Protein AF-A0A6P0XJP8-F1 (afdb_monomer_lite)

Secondary structure (DSSP, 8-state):
-HHHHHHHHHHHHHHHHHHHHHIIIIIS---SSHHHHHHHHHHHHHHHHHHHHHSTTS-HHHHHHHHHHHHHHH-HHHHHHHHHHHHHHHHHHHHHHHHHHHHT--HHHHHHHHHHHHHHHHHIIIIIIHHHHHHHTTTSS--HHHHHHHHHHHH---HHHHHHTTHHHHTT-TTHHHHHHHHHHHHHHHHHHHHHHHHHHHHHH-------TTT----SPPEEEEEE-SSTHHHHHHHHHHHHHHHHT-EEEEEEEESS--HHHHHHHHHHHHHHTTTS-EEEEEEES-HHHHHHHHHHHTT-SEEEEES-SS----TT---HHHHHHHHH-SS-EEEE---

pLDDT: mean 89.23, std 9.88, range [41.88, 98.19]

Foldseek 3Di:
DQVVQQLVVLLVLLLVLLVVLCCVCPVVVVDDDLVVSQVVLVVSLVVLCVVCVVPVRYHSVSSNVSNLVNNCVPPLVSSLSNVVVVVVVVVVVVVVLVVVLVVPQPVVLLVVCVVVLVVCLCCCLVPVVLVVLVVVCVPHPDDPLRSVLCSLQVQADDDVLSVCLQVCVVVVHPCSNVSSSSSVSSNVPRNVSSVVSNVVSCVVRHDDDDDDPSPDDPPDAAEEEQEDELAPCSLQSLLVVLVVCVVRVHEYEYEYEDPDPPPVSVVVSVVSNCVSCVVHHYDYDYHYDDSLVVQQVVCVVVVHQEYGYEQDGDDDDDDDHGDPSLVSNVVPHPHHYHYGYDD

Radius of gyration: 28.36 Å; chains: 1; bounding box: 72×47×84 Å

Structure (mmCIF, N/CA/C/O backbone):
data_AF-A0A6P0XJP8-F1
#
_entry.id   AF-A0A6P0XJP8-F1
#
loop_
_atom_site.group_PDB
_atom_site.id
_atom_site.type_symbol
_atom_site.label_atom_id
_atom_site.label_alt_id
_atom_site.label_comp_id
_atom_site.label_asym_id
_atom_site.label_entity_id
_atom_site.label_seq_id
_atom_site.pdbx_PDB_ins_code
_atom_site.Cartn_x
_atom_site.Cartn_y
_atom_site.Cartn_z
_atom_site.occupancy
_atom_site.B_iso_or_equiv
_atom_site.auth_seq_id
_atom_site.auth_comp_id
_atom_site.auth_asym_id
_atom_site.auth_atom_id
_atom_site.pdbx_PDB_model_num
ATOM 1 N N . PHE A 1 1 ? 31.038 1.071 -16.246 1.00 77.19 1 PHE A N 1
ATOM 2 C CA . PHE A 1 1 ? 31.468 1.883 -15.086 1.00 77.19 1 PHE A CA 1
ATOM 3 C C . PHE A 1 1 ? 30.409 2.908 -14.675 1.00 77.19 1 PHE A C 1
ATOM 5 O O . PHE A 1 1 ? 29.989 2.882 -13.527 1.00 77.19 1 PHE A O 1
ATOM 12 N N . GLN A 1 2 ? 29.901 3.732 -15.603 1.00 87.44 2 GLN A N 1
ATOM 13 C CA . GLN A 1 2 ? 28.897 4.773 -15.320 1.00 87.44 2 GLN A CA 1
ATOM 14 C C . GLN A 1 2 ? 27.620 4.264 -14.625 1.00 87.44 2 GLN A C 1
ATOM 16 O O . GLN A 1 2 ? 27.188 4.866 -13.653 1.00 87.44 2 GLN A O 1
ATOM 21 N N . VAL A 1 3 ? 27.054 3.130 -15.054 1.00 89.19 3 VAL A N 1
ATOM 22 C CA . VAL A 1 3 ? 25.841 2.561 -14.429 1.00 89.19 3 VAL A CA 1
ATOM 23 C C . VAL A 1 3 ? 26.083 2.156 -12.971 1.00 89.19 3 VAL A C 1
ATOM 25 O O . VAL A 1 3 ? 25.287 2.481 -12.097 1.00 89.19 3 VAL A O 1
ATOM 28 N N . ILE A 1 4 ? 27.206 1.488 -12.689 1.00 92.81 4 ILE A N 1
ATOM 29 C CA . ILE A 1 4 ? 27.572 1.075 -11.323 1.00 92.81 4 ILE A CA 1
ATOM 30 C C . ILE A 1 4 ? 27.750 2.311 -10.437 1.00 92.81 4 ILE A C 1
ATOM 32 O O . ILE A 1 4 ? 27.236 2.351 -9.322 1.00 92.81 4 ILE A O 1
ATOM 36 N N . LEU A 1 5 ? 28.417 3.344 -10.959 1.00 93.69 5 LEU A N 1
ATOM 37 C CA . LEU A 1 5 ? 28.582 4.613 -10.261 1.00 93.69 5 LEU A CA 1
ATOM 38 C C . LEU A 1 5 ? 27.228 5.278 -9.969 1.00 93.69 5 LEU A C 1
ATOM 40 O O . LEU A 1 5 ? 26.988 5.685 -8.837 1.00 93.69 5 LEU A O 1
ATOM 44 N N . GLN A 1 6 ? 26.322 5.322 -10.950 1.00 94.06 6 GLN A N 1
ATOM 45 C CA . GLN A 1 6 ? 24.988 5.899 -10.778 1.00 94.06 6 GLN A CA 1
ATOM 46 C C . GLN A 1 6 ? 24.145 5.155 -9.739 1.00 94.06 6 GLN A C 1
ATOM 48 O O . GLN A 1 6 ? 23.366 5.787 -9.022 1.00 94.06 6 GLN A O 1
ATOM 53 N N . ILE A 1 7 ? 24.304 3.831 -9.649 1.00 95.56 7 ILE A N 1
ATOM 54 C CA . ILE A 1 7 ? 23.649 3.002 -8.634 1.00 95.56 7 ILE A CA 1
ATOM 55 C C . ILE A 1 7 ? 24.190 3.350 -7.248 1.00 95.56 7 ILE A C 1
ATOM 57 O O . ILE A 1 7 ? 23.415 3.695 -6.358 1.00 95.56 7 ILE A O 1
ATOM 61 N N . ILE A 1 8 ? 25.515 3.305 -7.075 1.00 96.12 8 ILE A N 1
ATOM 62 C CA . ILE A 1 8 ? 26.168 3.564 -5.785 1.00 96.12 8 ILE A CA 1
ATOM 63 C C . ILE A 1 8 ? 25.841 4.976 -5.296 1.00 96.12 8 ILE A C 1
ATOM 65 O O . ILE A 1 8 ? 25.377 5.151 -4.171 1.00 96.12 8 ILE A O 1
ATOM 69 N N . LEU A 1 9 ? 26.026 5.984 -6.150 1.00 96.12 9 LEU A N 1
ATOM 70 C CA . LEU A 1 9 ? 25.738 7.371 -5.799 1.00 96.12 9 LEU A CA 1
ATOM 71 C C . LEU A 1 9 ? 24.245 7.615 -5.579 1.00 96.12 9 LEU A C 1
ATOM 73 O O . LEU A 1 9 ? 23.899 8.404 -4.708 1.00 96.12 9 LEU A O 1
ATOM 77 N N . GLY A 1 10 ? 23.360 6.916 -6.298 1.00 96.56 10 GLY A N 1
ATOM 78 C CA . GLY A 1 10 ? 21.918 6.986 -6.064 1.00 96.56 10 GLY A CA 1
ATOM 79 C C . GLY A 1 10 ? 21.544 6.483 -4.670 1.00 96.56 10 GLY A C 1
ATOM 80 O O . GLY A 1 10 ? 20.828 7.163 -3.939 1.00 96.56 10 GLY A O 1
ATOM 81 N N . VAL A 1 11 ? 22.093 5.338 -4.255 1.00 97.56 11 VAL A N 1
ATOM 82 C CA . VAL A 1 11 ? 21.880 4.792 -2.903 1.00 97.56 11 VAL A CA 1
ATOM 83 C C . VAL A 1 11 ? 22.449 5.726 -1.831 1.00 97.56 11 VAL A C 1
ATOM 85 O O . VAL A 1 11 ? 21.775 5.984 -0.834 1.00 97.56 11 VAL A O 1
ATOM 88 N N . ILE A 1 12 ? 23.650 6.281 -2.040 1.00 97.50 12 ILE A N 1
ATOM 89 C CA . ILE A 1 12 ? 24.267 7.243 -1.111 1.00 97.50 12 ILE A CA 1
ATOM 90 C C . ILE A 1 12 ? 23.429 8.523 -1.005 1.00 97.50 12 ILE A C 1
ATOM 92 O O . ILE A 1 12 ? 23.175 8.992 0.102 1.00 97.50 12 ILE A O 1
ATOM 96 N N . ALA A 1 13 ? 22.964 9.076 -2.127 1.00 97.31 13 ALA A N 1
ATOM 97 C CA . ALA A 1 13 ? 22.097 10.249 -2.130 1.00 97.31 13 ALA A CA 1
ATOM 98 C C . ALA A 1 13 ? 20.803 9.973 -1.351 1.00 97.31 13 ALA A C 1
ATOM 100 O O . ALA A 1 13 ? 20.441 10.756 -0.477 1.00 97.31 13 ALA A O 1
ATOM 101 N N . GLY A 1 14 ? 20.167 8.819 -1.581 1.00 97.62 14 GLY A N 1
ATOM 102 C CA . GLY A 1 14 ? 18.968 8.426 -0.844 1.00 97.62 14 GLY A CA 1
ATOM 103 C C . GLY A 1 14 ? 19.195 8.251 0.661 1.00 97.62 14 GLY A C 1
ATOM 104 O O . GLY A 1 14 ? 18.377 8.691 1.466 1.00 97.62 14 GLY A O 1
ATOM 105 N N . LEU A 1 15 ? 20.336 7.682 1.062 1.00 98.19 15 LEU A N 1
ATOM 106 C CA . LEU A 1 15 ? 20.750 7.581 2.466 1.00 98.19 15 LEU A CA 1
ATOM 107 C C . LEU A 1 15 ? 20.883 8.962 3.125 1.00 98.19 15 LEU A C 1
ATOM 109 O O . LEU A 1 15 ? 20.396 9.174 4.238 1.00 98.19 15 LEU A O 1
ATOM 113 N N . LEU A 1 16 ? 21.551 9.902 2.449 1.00 97.94 16 LEU A N 1
ATOM 114 C CA . LEU A 1 16 ? 21.738 11.266 2.944 1.00 97.94 16 LEU A CA 1
ATOM 115 C C . LEU A 1 16 ? 20.399 11.997 3.062 1.00 97.94 16 LEU A C 1
ATOM 117 O O . LEU A 1 16 ? 20.116 12.582 4.108 1.00 97.94 16 LEU A O 1
ATOM 121 N N . THR A 1 17 ? 19.548 11.909 2.040 1.00 97.88 17 THR A N 1
ATOM 122 C CA . THR A 1 17 ? 18.213 12.513 2.058 1.00 97.88 17 THR A CA 1
ATOM 123 C C . THR A 1 17 ? 17.338 11.921 3.159 1.00 97.88 17 THR A C 1
ATOM 125 O O . THR A 1 17 ? 16.681 12.678 3.868 1.00 97.88 17 THR A O 1
ATOM 128 N N . ALA A 1 18 ? 17.376 10.605 3.388 1.00 97.69 18 ALA A N 1
ATOM 129 C CA . ALA A 1 18 ? 16.648 9.976 4.489 1.00 97.69 18 ALA A CA 1
ATOM 130 C C . ALA A 1 18 ? 17.092 10.511 5.859 1.00 97.69 18 ALA A C 1
ATOM 132 O O . ALA A 1 18 ? 16.253 10.842 6.695 1.00 97.69 18 ALA A O 1
ATOM 133 N N . ARG A 1 19 ? 18.407 10.664 6.081 1.00 97.19 19 ARG A N 1
ATOM 134 C CA . ARG A 1 19 ? 18.934 11.261 7.321 1.00 97.19 19 ARG A CA 1
ATOM 135 C C . ARG A 1 19 ? 18.481 12.705 7.501 1.00 97.19 19 ARG A C 1
ATOM 137 O O . ARG A 1 19 ? 18.114 13.081 8.611 1.00 97.19 19 ARG A O 1
ATOM 144 N N . ILE A 1 20 ? 18.499 13.494 6.426 1.00 97.31 20 ILE A N 1
ATOM 145 C CA . ILE A 1 20 ? 18.022 14.881 6.437 1.00 97.31 20 ILE A CA 1
ATOM 146 C C . ILE A 1 20 ? 16.531 14.921 6.788 1.00 97.31 20 ILE A C 1
ATOM 148 O O . ILE A 1 20 ? 16.151 15.660 7.689 1.00 97.31 20 ILE A O 1
ATOM 152 N N . LEU A 1 21 ? 15.698 14.092 6.154 1.00 96.94 21 LEU A N 1
ATOM 153 C CA . LEU A 1 21 ? 14.261 14.039 6.438 1.00 96.94 21 LEU A CA 1
ATOM 154 C C . LEU A 1 21 ? 13.971 13.679 7.896 1.00 96.94 21 LEU A C 1
ATOM 156 O O . LEU A 1 21 ? 13.185 14.366 8.539 1.00 96.94 21 LEU A O 1
ATOM 160 N N . VAL A 1 22 ? 14.630 12.658 8.447 1.00 95.94 22 VAL A N 1
ATOM 161 C CA . VAL A 1 22 ? 14.441 12.278 9.858 1.00 95.94 22 VAL A CA 1
ATOM 162 C C . VAL A 1 22 ? 14.921 13.388 10.797 1.00 95.94 22 VAL A C 1
ATOM 164 O O . VAL A 1 22 ? 14.258 13.701 11.783 1.00 95.94 22 VAL A O 1
ATOM 167 N N . LEU A 1 23 ? 16.050 14.032 10.493 1.00 95.94 23 LEU A N 1
ATOM 168 C CA . LEU A 1 23 ? 16.554 15.143 11.298 1.00 95.94 23 LEU A CA 1
ATOM 169 C C . LEU A 1 23 ? 15.580 16.330 11.298 1.00 95.94 23 LEU A C 1
ATOM 171 O O . LEU A 1 23 ? 15.271 16.855 12.365 1.00 95.94 23 LEU A O 1
ATOM 175 N N . LEU A 1 24 ? 15.075 16.729 10.132 1.00 95.12 24 LEU A N 1
ATOM 176 C CA . LEU A 1 24 ? 14.184 17.881 9.996 1.00 95.12 24 LEU A CA 1
ATOM 177 C C . LEU A 1 24 ? 12.784 17.605 10.566 1.00 95.12 24 LEU A C 1
ATOM 179 O O . LEU A 1 24 ? 12.256 18.411 11.329 1.00 95.12 24 LEU A O 1
ATOM 183 N N . LEU A 1 25 ? 12.186 16.463 10.216 1.00 94.25 25 LEU A N 1
ATOM 184 C CA . LEU A 1 25 ? 10.789 16.163 10.544 1.00 94.25 25 LEU A CA 1
ATOM 185 C C . LEU A 1 25 ? 10.608 15.590 11.952 1.00 94.25 25 LEU A C 1
ATOM 187 O O . LEU A 1 25 ? 9.574 15.825 12.561 1.00 94.25 25 LEU A O 1
ATOM 191 N N . VAL A 1 26 ? 11.591 14.853 12.483 1.00 91.06 26 VAL A N 1
ATOM 192 C CA . VAL A 1 26 ? 11.468 14.198 13.801 1.00 91.06 26 VAL A CA 1
ATOM 193 C C . VAL A 1 26 ? 12.269 14.927 14.871 1.00 91.06 26 VAL A C 1
ATOM 195 O O . VAL A 1 26 ? 11.757 15.186 15.955 1.00 91.06 26 VAL A O 1
ATOM 198 N N . LYS A 1 27 ? 13.537 15.266 14.602 1.00 87.00 27 LYS A N 1
ATOM 199 C CA . LYS A 1 27 ? 14.394 15.881 15.633 1.00 87.00 27 LYS A CA 1
ATOM 200 C C . LYS A 1 27 ? 14.163 17.381 15.780 1.00 87.00 27 LYS A C 1
ATOM 202 O O . LYS A 1 27 ? 14.227 17.890 16.893 1.00 87.00 27 LYS A O 1
ATOM 207 N N . GLN A 1 28 ? 13.928 18.082 14.673 1.00 91.19 28 GLN A N 1
ATOM 208 C CA . GLN A 1 28 ? 13.694 19.529 14.669 1.00 91.19 28 GLN A CA 1
ATOM 209 C C . GLN A 1 28 ? 12.208 19.910 14.645 1.00 91.19 28 GLN A C 1
ATOM 211 O O . GLN A 1 28 ? 11.910 21.088 14.813 1.00 91.19 28 GLN A O 1
ATOM 216 N N . ASN A 1 29 ? 11.293 18.943 14.469 1.00 89.12 29 ASN A N 1
ATOM 217 C CA . ASN A 1 29 ? 9.841 19.159 14.396 1.00 89.12 29 ASN A CA 1
ATOM 218 C C . ASN A 1 29 ? 9.466 20.338 13.484 1.00 89.12 29 ASN A C 1
ATOM 220 O O . ASN A 1 29 ? 8.707 21.228 13.866 1.00 89.12 29 ASN A O 1
ATOM 224 N N . TRP A 1 30 ? 10.036 20.371 12.274 1.00 89.25 30 TRP A N 1
ATOM 225 C CA . TRP A 1 30 ? 9.836 21.490 11.346 1.00 89.25 30 TRP A CA 1
ATOM 226 C C . TRP A 1 30 ? 8.379 21.636 10.875 1.00 89.25 30 TRP A C 1
ATOM 228 O O . TRP A 1 30 ? 7.972 22.672 10.353 1.00 89.25 30 TRP A O 1
ATOM 238 N N . THR A 1 31 ? 7.596 20.582 11.063 1.00 89.69 31 THR A N 1
ATOM 239 C CA . THR A 1 31 ? 6.230 20.406 10.597 1.00 89.69 31 THR A CA 1
ATOM 240 C C . THR A 1 31 ? 5.311 20.102 11.776 1.00 89.69 31 THR A C 1
ATOM 242 O O . THR A 1 31 ? 5.711 19.519 12.781 1.00 89.69 31 THR A O 1
ATOM 245 N N . GLN A 1 32 ? 4.053 20.517 11.656 1.00 85.06 32 GLN A N 1
ATOM 246 C CA . GLN A 1 32 ? 3.031 20.339 12.691 1.00 85.06 32 GLN A CA 1
ATOM 247 C C . GLN A 1 32 ? 2.056 19.210 12.344 1.00 85.06 32 GLN A C 1
ATOM 249 O O . GLN A 1 32 ? 1.537 18.543 13.235 1.00 85.06 32 GLN A O 1
ATOM 254 N N . ASN A 1 33 ? 1.831 18.970 11.045 1.00 86.62 33 ASN A N 1
ATOM 255 C CA . ASN A 1 33 ? 0.814 18.043 10.547 1.00 86.62 33 ASN A CA 1
ATOM 256 C C . ASN A 1 33 ? 1.394 17.078 9.498 1.00 86.62 33 ASN A C 1
ATOM 258 O O . ASN A 1 33 ? 2.298 17.434 8.741 1.00 86.62 33 ASN A O 1
ATOM 262 N N . ALA A 1 34 ? 0.785 15.895 9.354 1.00 86.44 34 ALA A N 1
ATOM 263 C CA . ALA A 1 34 ? 1.220 14.859 8.405 1.00 86.44 34 ALA A CA 1
ATOM 264 C C . ALA A 1 34 ? 1.253 15.323 6.932 1.00 86.44 34 ALA A C 1
ATOM 266 O O . ALA A 1 34 ? 2.080 14.861 6.141 1.00 86.44 34 ALA A O 1
ATOM 267 N N . THR A 1 35 ? 0.388 16.264 6.548 1.00 90.12 35 THR A N 1
ATOM 268 C CA . THR A 1 35 ? 0.407 16.863 5.205 1.00 90.12 35 THR A CA 1
ATOM 269 C C . THR A 1 35 ? 1.708 17.621 4.949 1.00 90.12 35 THR A C 1
ATOM 271 O O . THR A 1 35 ? 2.275 17.517 3.864 1.00 90.12 35 THR A O 1
ATOM 274 N N . GLN A 1 36 ? 2.219 18.345 5.949 1.00 92.88 36 GLN A N 1
ATOM 275 C CA . GLN A 1 36 ? 3.478 19.079 5.829 1.00 92.88 36 GLN A CA 1
ATOM 276 C C . GLN A 1 36 ? 4.670 18.115 5.753 1.00 92.88 36 GLN A C 1
ATOM 278 O O . GLN A 1 36 ? 5.517 18.305 4.883 1.00 92.88 36 GLN A O 1
ATOM 283 N N . ASP A 1 37 ? 4.688 17.040 6.561 1.00 93.19 37 ASP A N 1
ATOM 284 C CA . ASP A 1 37 ? 5.690 15.957 6.452 1.00 93.19 37 ASP A CA 1
ATOM 285 C C . ASP A 1 37 ? 5.768 15.439 5.009 1.00 93.19 37 ASP A C 1
ATOM 287 O O . ASP A 1 37 ? 6.845 15.298 4.425 1.00 93.19 37 ASP A O 1
ATOM 291 N N . THR A 1 38 ? 4.596 15.196 4.417 1.00 94.06 38 THR A N 1
ATOM 292 C CA . THR A 1 38 ? 4.463 14.646 3.063 1.00 94.06 38 THR A CA 1
ATOM 293 C C . THR A 1 38 ? 4.949 15.631 2.005 1.00 94.06 38 THR A C 1
ATOM 295 O O . THR A 1 38 ? 5.679 15.234 1.102 1.00 94.06 38 THR A O 1
ATOM 298 N N . LEU A 1 39 ? 4.592 16.914 2.117 1.00 95.00 39 LEU A N 1
ATOM 299 C CA . LEU A 1 39 ? 5.040 17.955 1.187 1.00 95.00 39 LEU A CA 1
ATOM 300 C C . LEU A 1 39 ? 6.557 18.143 1.221 1.00 95.00 39 LEU A C 1
ATOM 302 O O . LEU A 1 39 ? 7.181 18.248 0.165 1.00 95.00 39 LEU A O 1
ATOM 306 N N . VAL A 1 40 ? 7.162 18.151 2.411 1.00 96.19 40 VAL A N 1
ATOM 307 C CA . VAL A 1 40 ? 8.622 18.217 2.554 1.00 96.19 40 VAL A CA 1
ATOM 308 C C . VAL A 1 40 ? 9.268 16.983 1.922 1.00 96.19 40 VAL A C 1
ATOM 310 O O . VAL A 1 40 ? 10.151 17.127 1.075 1.00 96.19 40 VAL A O 1
ATOM 313 N N . ALA A 1 41 ? 8.796 15.776 2.249 1.00 96.44 41 ALA A N 1
ATOM 314 C CA . ALA A 1 41 ? 9.323 14.536 1.677 1.00 96.44 41 ALA A CA 1
ATOM 315 C C . ALA A 1 41 ? 9.188 14.485 0.144 1.00 96.44 41 ALA A C 1
ATOM 317 O O . ALA A 1 41 ? 10.146 14.138 -0.547 1.00 96.44 41 ALA A O 1
ATOM 318 N N . ALA A 1 42 ? 8.034 14.884 -0.399 1.00 95.81 42 ALA A N 1
ATOM 319 C CA . ALA A 1 42 ? 7.791 14.959 -1.838 1.00 95.81 42 ALA A CA 1
ATOM 320 C C . ALA A 1 42 ? 8.695 15.998 -2.517 1.00 95.81 42 ALA A C 1
ATOM 322 O O . ALA A 1 42 ? 9.203 15.743 -3.607 1.00 95.81 42 ALA A O 1
ATOM 323 N N . SER A 1 43 ? 8.953 17.132 -1.859 1.00 96.94 43 SER A N 1
ATOM 324 C CA . SER A 1 43 ? 9.843 18.177 -2.377 1.00 96.94 43 SER A CA 1
ATOM 325 C C . SER A 1 43 ? 11.290 17.693 -2.461 1.00 96.94 43 SER A C 1
ATOM 327 O O . SER A 1 43 ? 11.945 17.897 -3.479 1.00 96.94 43 SER A O 1
ATOM 329 N N . PHE A 1 44 ? 11.785 16.992 -1.434 1.00 97.31 44 PHE A N 1
ATOM 330 C CA . PHE A 1 44 ? 13.108 16.362 -1.476 1.00 97.31 44 PHE A CA 1
ATOM 331 C C . PHE A 1 44 ? 13.188 15.253 -2.531 1.00 97.31 44 PHE A C 1
ATOM 333 O O . PHE A 1 44 ? 14.187 15.159 -3.243 1.00 97.31 44 PHE A O 1
ATOM 340 N N . ALA A 1 45 ? 12.139 14.437 -2.669 1.00 96.50 45 ALA A N 1
ATOM 341 C CA . ALA A 1 45 ? 12.082 13.405 -3.698 1.00 96.50 45 ALA A CA 1
ATOM 342 C C . ALA A 1 45 ? 12.122 14.008 -5.113 1.00 96.50 45 ALA A C 1
ATOM 344 O O . ALA A 1 45 ? 12.905 13.562 -5.951 1.00 96.50 45 ALA A O 1
ATOM 345 N N . LEU A 1 46 ? 11.338 15.060 -5.366 1.00 96.38 46 LEU A N 1
ATOM 346 C CA . LEU A 1 46 ? 11.347 15.780 -6.637 1.00 96.38 46 LEU A CA 1
ATOM 347 C C . LEU A 1 46 ? 12.705 16.444 -6.894 1.00 96.38 46 LEU A C 1
ATOM 349 O O . LEU A 1 46 ? 13.233 16.341 -7.999 1.00 96.38 46 LEU A O 1
ATOM 353 N N . LEU A 1 47 ? 13.304 17.063 -5.873 1.00 97.00 47 LEU A N 1
ATOM 354 C CA . LEU A 1 47 ? 14.631 17.668 -5.967 1.00 97.00 47 LEU A CA 1
ATOM 355 C C . LEU A 1 47 ? 15.693 16.643 -6.381 1.00 97.00 47 LEU A C 1
ATOM 357 O O . LEU A 1 47 ? 16.516 16.947 -7.240 1.00 97.00 47 LEU A O 1
ATOM 361 N N . LEU A 1 48 ? 15.666 15.429 -5.819 1.00 96.62 48 LEU A N 1
ATOM 362 C CA . LEU A 1 48 ? 16.578 14.350 -6.216 1.00 96.62 48 LEU A CA 1
ATOM 363 C C . LEU A 1 48 ? 16.426 13.984 -7.696 1.00 96.62 48 LEU A C 1
ATOM 365 O O . LEU A 1 48 ? 17.431 13.771 -8.374 1.00 96.62 48 LEU A O 1
ATOM 369 N N . VAL A 1 49 ? 15.192 13.919 -8.201 1.00 95.25 49 VAL A N 1
ATOM 370 C CA . VAL A 1 49 ? 14.921 13.603 -9.612 1.00 95.25 49 VAL A CA 1
ATOM 371 C C . VAL A 1 49 ? 15.406 14.729 -10.527 1.00 95.25 49 VAL A C 1
ATOM 373 O O . VAL A 1 49 ? 16.162 14.461 -11.456 1.00 95.25 49 VAL A O 1
ATOM 376 N N . VAL A 1 50 ? 15.061 15.983 -10.225 1.00 95.81 50 VAL A N 1
ATOM 377 C CA . VAL A 1 50 ? 15.478 17.157 -11.014 1.00 95.81 50 VAL A CA 1
ATOM 378 C C . VAL A 1 50 ? 17.001 17.320 -11.012 1.00 95.81 50 VAL A C 1
ATOM 380 O O . VAL A 1 50 ? 17.607 17.638 -12.037 1.00 95.81 50 VAL A O 1
ATOM 383 N N . LEU A 1 51 ? 17.652 17.080 -9.870 1.00 95.56 51 LEU A N 1
ATOM 384 C CA . LEU A 1 51 ? 19.107 17.155 -9.771 1.00 95.56 51 LEU A CA 1
ATOM 385 C C . LEU A 1 51 ? 19.783 16.054 -10.595 1.00 95.56 51 LEU A C 1
ATOM 387 O O . LEU A 1 51 ? 20.783 16.334 -11.250 1.00 95.56 51 LEU A O 1
ATOM 391 N N . ALA A 1 52 ? 19.232 14.837 -10.595 1.00 94.31 52 ALA A N 1
ATOM 392 C CA . ALA A 1 52 ? 19.731 13.733 -11.411 1.00 94.31 52 ALA A CA 1
ATOM 393 C C . ALA A 1 52 ? 19.547 13.980 -12.917 1.00 94.31 52 ALA A C 1
ATOM 395 O O . ALA A 1 52 ? 20.396 13.580 -13.708 1.00 94.31 52 ALA A O 1
ATOM 396 N N . GLU A 1 53 ? 18.467 14.654 -13.320 1.00 90.44 53 GLU A N 1
ATOM 397 C CA . GLU A 1 53 ? 18.235 15.034 -14.717 1.00 90.44 53 GLU A CA 1
ATOM 398 C C . GLU A 1 53 ? 19.249 16.087 -15.188 1.00 90.44 53 GLU A C 1
ATOM 400 O O . GLU A 1 53 ? 19.836 15.958 -16.262 1.00 90.44 53 GLU A O 1
ATOM 405 N N . LYS A 1 54 ? 19.526 17.098 -14.352 1.00 92.94 54 LYS A N 1
ATOM 406 C CA . LYS A 1 54 ? 20.509 18.148 -14.662 1.00 92.94 54 LYS A CA 1
ATOM 407 C C . LYS A 1 54 ? 21.958 17.657 -14.576 1.00 92.94 54 LYS A C 1
ATOM 409 O O . LYS A 1 54 ? 22.804 18.081 -15.361 1.00 92.94 54 LYS A O 1
ATOM 414 N N . PHE A 1 55 ? 22.252 16.789 -13.612 1.00 91.31 55 PHE A N 1
ATOM 415 C CA . PHE A 1 55 ? 23.571 16.213 -13.375 1.00 91.31 55 PHE A CA 1
ATOM 416 C C . PHE A 1 55 ? 23.454 14.682 -13.347 1.00 91.31 55 PHE A C 1
ATOM 418 O O . PHE A 1 55 ? 23.276 14.108 -12.268 1.00 91.31 55 PHE A O 1
ATOM 425 N N . PRO A 1 56 ? 23.603 13.996 -14.500 1.00 86.19 56 PRO A N 1
ATOM 426 C CA . PRO A 1 56 ? 23.368 12.551 -14.648 1.00 86.19 56 PRO A CA 1
ATOM 427 C C . PRO A 1 56 ? 24.494 11.677 -14.057 1.00 86.19 56 PRO A C 1
ATOM 429 O O . PRO A 1 56 ? 24.953 10.697 -14.651 1.00 86.19 56 PRO A O 1
ATOM 432 N N . ILE A 1 57 ? 24.951 12.039 -12.859 1.00 91.88 57 ILE A N 1
ATOM 433 C CA . ILE A 1 57 ? 25.988 11.369 -12.072 1.00 91.88 57 ILE A CA 1
ATOM 434 C C . ILE A 1 57 ? 25.364 10.254 -11.211 1.00 91.88 57 ILE A C 1
ATOM 436 O O . ILE A 1 57 ? 26.030 9.269 -10.900 1.00 91.88 57 ILE A O 1
ATOM 440 N N . PHE A 1 58 ? 24.072 10.362 -10.871 1.00 94.38 58 PHE A N 1
ATOM 441 C CA . PHE A 1 58 ? 23.319 9.364 -10.105 1.00 94.38 58 PHE A CA 1
ATOM 442 C C . PHE A 1 58 ? 21.906 9.142 -10.662 1.00 94.38 58 PHE A C 1
ATOM 444 O O . PHE A 1 58 ? 21.392 9.965 -11.413 1.00 94.38 58 PHE A O 1
ATOM 451 N N . SER A 1 59 ? 21.271 8.021 -10.299 1.00 93.81 59 SER A N 1
ATOM 452 C CA . SER A 1 59 ? 19.875 7.743 -10.672 1.00 93.81 59 SER A CA 1
ATOM 453 C C . SER A 1 59 ? 18.899 8.350 -9.660 1.00 93.81 59 SER A C 1
ATOM 455 O O . SER A 1 59 ? 18.832 7.903 -8.512 1.00 93.81 59 SER A O 1
ATOM 457 N N . GLY A 1 60 ? 18.114 9.342 -10.093 1.00 94.62 60 GLY A N 1
ATOM 458 C CA . GLY A 1 60 ? 17.136 10.039 -9.250 1.00 94.62 60 GLY A CA 1
ATOM 459 C C . GLY A 1 60 ? 16.052 9.115 -8.692 1.00 94.62 60 GLY A C 1
ATOM 460 O O . GLY A 1 60 ? 15.827 9.090 -7.485 1.00 94.62 60 GLY A O 1
ATOM 461 N N . TYR A 1 61 ? 15.436 8.277 -9.535 1.00 92.81 61 TYR A N 1
ATOM 462 C CA . TYR A 1 61 ? 14.414 7.319 -9.085 1.00 92.81 61 TYR A CA 1
ATOM 463 C C . TYR A 1 61 ? 14.962 6.318 -8.066 1.00 92.81 61 TYR A C 1
ATOM 465 O O . TYR A 1 61 ? 14.295 6.011 -7.077 1.00 92.81 61 TYR A O 1
ATOM 473 N N . LEU A 1 62 ? 16.193 5.834 -8.270 1.00 94.62 62 LEU A N 1
ATOM 474 C CA . LEU A 1 62 ? 16.843 4.948 -7.310 1.00 94.62 62 LEU A CA 1
ATOM 475 C C . LEU A 1 62 ? 17.127 5.663 -5.987 1.00 94.62 62 LEU A C 1
ATOM 477 O O . LEU A 1 62 ? 16.922 5.068 -4.934 1.00 94.62 62 LEU A O 1
ATOM 481 N N . ALA A 1 63 ? 17.547 6.929 -6.027 1.00 97.19 63 ALA A N 1
ATOM 482 C CA . ALA A 1 63 ? 17.769 7.725 -4.824 1.00 97.19 63 ALA A CA 1
ATOM 483 C C . ALA A 1 63 ? 16.474 7.933 -4.023 1.00 97.19 63 ALA A C 1
ATOM 485 O O . ALA A 1 63 ? 16.478 7.789 -2.800 1.00 97.19 63 ALA A O 1
ATOM 486 N N . VAL A 1 64 ? 15.346 8.188 -4.693 1.00 96.75 64 VAL A N 1
ATOM 487 C CA . VAL A 1 64 ? 14.028 8.294 -4.041 1.00 96.75 64 VAL A CA 1
ATOM 488 C C . VAL A 1 64 ? 13.608 6.958 -3.417 1.00 96.75 64 VAL A C 1
ATOM 490 O O . VAL A 1 64 ? 13.194 6.928 -2.258 1.00 96.75 64 VAL A O 1
ATOM 493 N N . MET A 1 65 ? 13.777 5.838 -4.130 1.00 94.94 65 MET A N 1
ATOM 494 C CA . MET A 1 65 ? 13.503 4.503 -3.574 1.00 94.94 65 MET A CA 1
ATOM 495 C C . MET A 1 65 ? 14.390 4.191 -2.360 1.00 94.94 65 MET A C 1
ATOM 497 O O . MET A 1 65 ? 13.891 3.735 -1.330 1.00 94.94 65 MET A O 1
ATOM 501 N N . ALA A 1 66 ? 15.689 4.486 -2.449 1.00 97.44 66 ALA A N 1
ATOM 502 C CA . ALA A 1 66 ? 16.633 4.316 -1.348 1.00 97.44 66 ALA A CA 1
ATOM 503 C C . ALA A 1 66 ? 16.271 5.209 -0.151 1.00 97.44 66 ALA A C 1
ATOM 505 O O . ALA A 1 66 ? 16.357 4.760 0.988 1.00 97.44 66 ALA A O 1
ATOM 506 N N . THR A 1 67 ? 15.791 6.433 -0.395 1.00 97.94 67 THR A N 1
ATOM 507 C CA . THR A 1 67 ? 15.296 7.332 0.659 1.00 97.94 67 THR A CA 1
ATOM 508 C C . THR A 1 67 ? 14.157 6.672 1.429 1.00 97.94 67 THR A C 1
ATOM 510 O O . THR A 1 67 ? 14.221 6.582 2.650 1.00 97.94 67 THR A O 1
ATOM 513 N N . GLY A 1 68 ? 13.146 6.145 0.729 1.00 95.44 68 GLY A N 1
ATOM 514 C CA . GLY A 1 68 ? 12.029 5.441 1.364 1.00 95.44 68 GLY A CA 1
ATOM 515 C C . GLY A 1 68 ? 12.482 4.234 2.191 1.00 95.44 68 GLY A C 1
ATOM 516 O O . GLY A 1 68 ? 12.031 4.065 3.322 1.00 95.44 68 GLY A O 1
ATOM 517 N N . PHE A 1 69 ? 13.417 3.437 1.662 1.00 95.00 69 PHE A N 1
ATOM 518 C CA . PHE A 1 69 ? 14.008 2.305 2.382 1.00 95.00 69 PHE A CA 1
ATOM 519 C C . PHE A 1 69 ? 14.715 2.743 3.674 1.00 95.00 69 PHE A C 1
ATOM 521 O O . PHE A 1 69 ? 14.431 2.210 4.743 1.00 95.00 69 PHE A O 1
ATOM 528 N N . PHE A 1 70 ? 15.592 3.746 3.608 1.00 97.06 70 PHE A N 1
ATOM 529 C CA . PHE A 1 70 ? 16.337 4.206 4.781 1.00 97.06 70 PHE A CA 1
ATOM 530 C C . PHE A 1 70 ? 15.471 4.967 5.789 1.00 97.06 70 PHE A C 1
ATOM 532 O O . PHE A 1 70 ? 15.748 4.902 6.981 1.00 97.06 70 PHE A O 1
ATOM 539 N N . VAL A 1 71 ? 14.401 5.645 5.362 1.00 95.75 71 VAL A N 1
ATOM 540 C CA . VAL A 1 71 ? 13.435 6.248 6.298 1.00 95.75 71 VAL A CA 1
ATOM 541 C C . VAL A 1 71 ? 12.724 5.166 7.118 1.00 95.75 71 VAL A C 1
ATOM 543 O O . VAL A 1 71 ? 12.529 5.367 8.311 1.00 95.75 71 VAL A O 1
ATOM 546 N N . ILE A 1 72 ? 12.400 4.006 6.526 1.00 92.88 72 ILE A N 1
ATOM 547 C CA . ILE A 1 72 ? 11.840 2.859 7.270 1.00 92.88 72 ILE A CA 1
ATOM 548 C C . ILE A 1 72 ? 12.817 2.371 8.346 1.00 92.88 72 ILE A C 1
ATOM 550 O O . ILE A 1 72 ? 12.386 2.097 9.464 1.00 92.88 72 ILE A O 1
ATOM 554 N N . GLU A 1 73 ? 14.105 2.284 8.012 1.00 92.88 73 GLU A N 1
ATOM 555 C CA . GLU A 1 73 ? 15.152 1.824 8.932 1.00 92.88 73 GLU A CA 1
ATOM 556 C C . GLU A 1 73 ? 15.434 2.835 10.056 1.00 92.88 73 GLU A C 1
ATOM 558 O O . GLU A 1 73 ? 15.640 2.455 11.205 1.00 92.88 73 GLU A O 1
ATOM 563 N N . PHE A 1 74 ? 15.442 4.133 9.744 1.00 93.56 74 PHE A N 1
ATOM 564 C CA . PHE A 1 74 ? 15.794 5.179 10.708 1.00 93.56 74 PHE A CA 1
ATOM 565 C C . PHE A 1 74 ? 14.635 5.622 11.599 1.00 93.56 74 PHE A C 1
ATOM 567 O O . PHE A 1 74 ? 14.874 5.938 12.763 1.00 93.56 74 PHE A O 1
ATOM 574 N N . ASP A 1 75 ? 13.409 5.685 11.072 1.00 91.69 75 ASP A N 1
ATOM 575 C CA . ASP A 1 75 ? 12.218 6.065 11.834 1.00 91.69 75 ASP A CA 1
ATOM 576 C C . ASP A 1 75 ? 10.951 5.427 11.233 1.00 91.69 75 ASP A C 1
ATOM 578 O O . ASP A 1 75 ? 10.247 5.996 10.391 1.00 91.69 75 ASP A O 1
ATOM 582 N N . ALA A 1 76 ? 10.637 4.210 11.687 1.00 89.06 76 ALA A N 1
ATOM 583 C CA . ALA A 1 76 ? 9.452 3.477 11.246 1.00 89.06 76 ALA A CA 1
ATOM 584 C C . ALA A 1 76 ? 8.117 4.243 11.453 1.00 89.06 76 ALA A C 1
ATOM 586 O O . ALA A 1 76 ? 7.243 4.135 10.582 1.00 89.06 76 ALA A O 1
ATOM 587 N N . PRO A 1 77 ? 7.909 5.029 12.536 1.00 88.12 77 PRO A N 1
ATOM 588 C CA . PRO A 1 77 ? 6.707 5.852 12.692 1.00 88.12 77 PRO A CA 1
ATOM 589 C C . PRO A 1 77 ? 6.535 6.922 11.602 1.00 88.12 77 PRO A C 1
ATOM 591 O O . PRO A 1 77 ? 5.449 7.020 11.025 1.00 88.12 77 PRO A O 1
ATOM 594 N N . LEU A 1 78 ? 7.576 7.699 11.283 1.00 90.19 78 LEU A N 1
ATOM 595 C CA . LEU A 1 78 ? 7.577 8.667 10.181 1.00 90.19 78 LEU A CA 1
ATOM 596 C C . LEU A 1 78 ? 7.328 7.956 8.853 1.00 90.19 78 LEU A C 1
ATOM 598 O O . LEU A 1 78 ? 6.475 8.390 8.080 1.00 90.19 78 LEU A O 1
ATOM 602 N N . ALA A 1 79 ? 8.013 6.835 8.609 1.00 91.44 79 ALA A N 1
ATOM 603 C CA . ALA A 1 79 ? 7.833 6.043 7.396 1.00 91.44 79 ALA A CA 1
ATOM 604 C C . ALA A 1 79 ? 6.373 5.612 7.196 1.00 91.44 79 ALA A C 1
ATOM 606 O O . ALA A 1 79 ? 5.849 5.688 6.084 1.00 91.44 79 ALA A O 1
ATOM 607 N N . ARG A 1 80 ? 5.693 5.197 8.274 1.00 87.12 80 ARG A N 1
ATOM 608 C CA . ARG A 1 80 ? 4.272 4.831 8.245 1.00 87.12 80 ARG A CA 1
ATOM 609 C C . ARG A 1 80 ? 3.379 6.027 7.918 1.00 87.12 80 ARG A C 1
ATOM 611 O O . ARG A 1 80 ? 2.485 5.886 7.087 1.00 87.12 80 ARG A O 1
ATOM 618 N N . ARG A 1 81 ? 3.623 7.192 8.532 1.00 86.75 81 ARG A N 1
ATOM 619 C CA . ARG A 1 81 ? 2.861 8.417 8.229 1.00 86.75 81 ARG A CA 1
ATOM 620 C C . ARG A 1 81 ? 3.024 8.825 6.766 1.00 86.75 81 ARG A C 1
ATOM 622 O O . ARG A 1 81 ? 2.025 9.028 6.085 1.00 86.75 81 ARG A O 1
ATOM 629 N N . LEU A 1 82 ? 4.267 8.881 6.279 1.00 92.44 82 LEU A N 1
ATOM 630 C CA . LEU A 1 82 ? 4.568 9.223 4.889 1.00 92.44 82 LEU A CA 1
ATOM 631 C C . LEU A 1 82 ? 3.931 8.229 3.915 1.00 92.44 82 LEU A C 1
ATOM 633 O O . LEU A 1 82 ? 3.330 8.659 2.936 1.00 92.44 82 LEU A O 1
ATOM 637 N N . ARG A 1 83 ? 4.008 6.920 4.193 1.00 91.44 83 ARG A N 1
ATOM 638 C CA . ARG A 1 83 ? 3.389 5.882 3.356 1.00 91.44 83 ARG A CA 1
ATOM 639 C C . ARG A 1 83 ? 1.893 6.122 3.169 1.00 91.44 83 ARG A C 1
ATOM 641 O O . ARG A 1 83 ? 1.450 6.188 2.033 1.00 91.44 83 ARG A O 1
ATOM 648 N N . ASN A 1 84 ? 1.147 6.330 4.255 1.00 87.75 84 ASN A N 1
ATOM 649 C CA . ASN A 1 84 ? -0.301 6.553 4.180 1.00 87.75 84 ASN A CA 1
ATOM 650 C C . ASN A 1 84 ? -0.657 7.786 3.325 1.00 87.75 84 ASN A C 1
ATOM 652 O O . ASN A 1 84 ? -1.592 7.755 2.520 1.00 87.75 84 ASN A O 1
ATOM 656 N N . SER A 1 85 ? 0.102 8.875 3.471 1.00 90.50 85 SER A N 1
ATOM 657 C CA . SER A 1 85 ? -0.108 10.082 2.670 1.00 90.50 85 SER A CA 1
ATOM 658 C C . SER A 1 85 ? 0.259 9.880 1.196 1.00 90.50 85 SER A C 1
ATOM 660 O O . SER A 1 85 ? -0.493 10.295 0.314 1.00 90.50 85 SER A O 1
ATOM 662 N N . PHE A 1 86 ? 1.387 9.220 0.907 1.00 92.81 86 PHE A N 1
ATOM 663 C CA . PHE A 1 86 ? 1.794 8.912 -0.465 1.00 92.81 86 PHE A CA 1
ATOM 664 C C . PHE A 1 86 ? 0.852 7.913 -1.142 1.00 92.81 86 PHE A C 1
ATOM 666 O O . PHE A 1 86 ? 0.593 8.080 -2.328 1.00 92.81 86 PHE A O 1
ATOM 673 N N . ASP A 1 87 ? 0.280 6.952 -0.413 1.00 90.44 87 ASP A N 1
ATOM 674 C CA . ASP A 1 87 ? -0.745 6.039 -0.934 1.00 90.44 87 ASP A CA 1
ATOM 675 C C . ASP A 1 87 ? -1.992 6.817 -1.381 1.00 90.44 87 ASP A C 1
ATOM 677 O O . ASP A 1 87 ? -2.551 6.553 -2.445 1.00 90.44 87 ASP A O 1
ATOM 681 N N . THR A 1 88 ? -2.383 7.848 -0.625 1.00 88.56 88 THR A N 1
ATOM 682 C CA . THR A 1 88 ? -3.507 8.727 -0.989 1.00 88.56 88 THR A CA 1
ATOM 683 C C . THR A 1 88 ? -3.202 9.535 -2.257 1.00 88.56 88 THR A C 1
ATOM 685 O O . THR A 1 88 ? -4.033 9.603 -3.164 1.00 88.56 88 THR A O 1
ATOM 688 N N . LEU A 1 89 ? -1.995 10.105 -2.368 1.00 91.06 89 LEU A N 1
ATOM 689 C CA . LEU A 1 89 ? -1.545 10.799 -3.585 1.00 91.06 89 LEU A CA 1
ATOM 690 C C . LEU A 1 89 ? -1.450 9.849 -4.788 1.00 91.06 89 LEU A C 1
ATOM 692 O O . LEU A 1 89 ? -1.811 10.211 -5.911 1.00 91.06 89 LEU A O 1
ATOM 696 N N . TRP A 1 90 ? -0.992 8.621 -4.552 1.00 92.75 90 TRP A N 1
ATOM 697 C CA . TRP A 1 90 ? -0.835 7.594 -5.570 1.00 92.75 90 TRP A CA 1
ATOM 698 C C . TRP A 1 90 ? -2.170 7.205 -6.210 1.00 92.75 90 TRP A C 1
ATOM 700 O O . TRP A 1 90 ? -2.206 7.008 -7.422 1.00 92.75 90 TRP A O 1
ATOM 710 N N . VAL A 1 91 ? -3.278 7.173 -5.457 1.00 91.38 91 VAL A N 1
ATOM 711 C CA . VAL A 1 91 ? -4.611 6.878 -6.018 1.00 91.38 91 VAL A CA 1
ATOM 712 C C . VAL A 1 91 ? -4.980 7.838 -7.152 1.00 91.38 91 VAL A C 1
ATOM 714 O O . VAL A 1 91 ? -5.506 7.398 -8.172 1.00 91.38 91 VAL A O 1
ATOM 717 N N . VAL A 1 92 ? -4.667 9.128 -7.016 1.00 93.62 92 VAL A N 1
ATOM 718 C CA . VAL A 1 92 ? -4.914 10.118 -8.076 1.00 93.62 92 VAL A CA 1
ATOM 719 C C . VAL A 1 92 ? -3.898 9.961 -9.209 1.00 93.62 92 VAL A C 1
ATOM 721 O O . VAL A 1 92 ? -4.272 9.908 -10.382 1.00 93.62 92 VAL A O 1
ATOM 724 N N . ALA A 1 93 ? -2.613 9.835 -8.866 1.00 91.88 93 ALA A N 1
ATOM 725 C CA . ALA A 1 93 ? -1.530 9.742 -9.842 1.00 91.88 93 ALA A CA 1
ATOM 726 C C . ALA A 1 93 ? -1.649 8.506 -10.748 1.00 91.88 93 ALA A C 1
ATOM 728 O O . ALA A 1 93 ? -1.422 8.607 -11.953 1.00 91.88 93 ALA A O 1
ATOM 729 N N . GLN A 1 94 ? -2.047 7.352 -10.205 1.00 91.12 94 GLN A N 1
ATOM 730 C CA . GLN A 1 94 ? -2.190 6.119 -10.980 1.00 91.12 94 GLN A CA 1
ATOM 731 C C . GLN A 1 94 ? -3.331 6.204 -11.998 1.00 91.12 94 GLN A C 1
ATOM 733 O O . GLN A 1 94 ? -3.191 5.669 -13.093 1.00 91.12 94 GLN A O 1
ATOM 738 N N . ILE A 1 95 ? -4.433 6.898 -11.682 1.00 92.12 95 ILE A N 1
ATOM 739 C CA . ILE A 1 95 ? -5.540 7.090 -12.631 1.00 92.12 95 ILE A CA 1
ATOM 740 C C . ILE A 1 95 ? -5.034 7.887 -13.831 1.00 92.12 95 ILE A C 1
ATOM 742 O O . ILE A 1 95 ? -5.193 7.448 -14.966 1.00 92.12 95 ILE A O 1
ATOM 746 N N . ILE A 1 96 ? -4.359 9.011 -13.578 1.00 92.19 96 ILE A N 1
ATOM 747 C CA . ILE A 1 96 ? -3.765 9.836 -14.636 1.00 92.19 96 ILE A CA 1
ATOM 748 C C . ILE A 1 96 ? -2.761 9.008 -15.450 1.00 92.19 96 ILE A C 1
ATOM 750 O O . ILE A 1 96 ? -2.850 8.971 -16.675 1.00 92.19 96 ILE A O 1
ATOM 754 N N . LEU A 1 97 ? -1.848 8.297 -14.780 1.00 89.19 97 LEU A N 1
ATOM 755 C CA . LEU A 1 97 ? -0.815 7.488 -15.425 1.00 89.19 97 LEU A CA 1
ATOM 756 C C . LEU A 1 97 ? -1.407 6.417 -16.353 1.00 89.19 97 LEU A C 1
ATOM 758 O O . LEU A 1 97 ? -0.989 6.315 -17.503 1.00 89.19 97 LEU A O 1
ATOM 762 N N . PHE A 1 98 ? -2.374 5.623 -15.882 1.00 88.12 98 PHE A N 1
ATOM 763 C CA . PHE A 1 98 ? -2.944 4.531 -16.677 1.00 88.12 98 PHE A CA 1
ATOM 764 C C . PHE A 1 98 ? -3.892 5.020 -17.775 1.00 88.12 98 PHE A C 1
ATOM 766 O O . PHE A 1 98 ? -3.915 4.417 -18.847 1.00 88.12 98 PHE A O 1
ATOM 773 N N . VAL A 1 99 ? -4.627 6.116 -17.556 1.00 91.44 99 VAL A N 1
ATOM 774 C CA . VAL A 1 99 ? -5.466 6.727 -18.601 1.00 91.44 99 VAL A CA 1
ATOM 775 C C . VAL A 1 99 ? -4.595 7.290 -19.724 1.00 91.44 99 VAL A C 1
ATOM 777 O O . VAL A 1 99 ? -4.848 6.998 -20.893 1.00 91.44 99 VAL A O 1
ATOM 780 N N . LEU A 1 100 ? -3.537 8.037 -19.388 1.00 88.12 100 LEU A N 1
ATOM 781 C CA . LEU A 1 100 ? -2.608 8.583 -20.383 1.00 88.12 100 LEU A CA 1
ATOM 782 C C . LEU A 1 100 ? -1.825 7.485 -21.105 1.00 88.12 100 LEU A C 1
ATOM 784 O O . LEU A 1 100 ? -1.655 7.561 -22.323 1.00 88.12 100 LEU A O 1
ATOM 788 N N . LEU A 1 101 ? -1.387 6.448 -20.381 1.00 86.38 101 LEU A N 1
ATOM 789 C CA . LEU A 1 101 ? -0.779 5.274 -20.999 1.00 86.38 101 LEU A CA 1
ATOM 790 C C . LEU A 1 101 ? -1.739 4.663 -22.019 1.00 86.38 101 LEU A C 1
ATOM 792 O O . LEU A 1 101 ? -1.341 4.473 -23.160 1.00 86.38 101 LEU A O 1
ATOM 796 N N . GLY A 1 102 ? -2.990 4.398 -21.628 1.00 88.06 102 GLY A N 1
ATOM 797 C CA . GLY A 1 102 ? -4.009 3.829 -22.510 1.00 88.06 102 GLY A CA 1
ATOM 798 C C . GLY A 1 102 ? -4.219 4.653 -23.781 1.00 88.06 102 GLY A C 1
ATOM 799 O O . GLY A 1 102 ? -4.282 4.091 -24.871 1.00 88.06 102 GLY A O 1
ATOM 800 N N . ALA A 1 103 ? -4.246 5.981 -23.651 1.00 88.56 103 ALA A N 1
ATOM 801 C CA . ALA A 1 103 ? -4.380 6.900 -24.779 1.00 88.56 103 ALA A CA 1
ATOM 802 C C . ALA A 1 103 ? -3.149 6.929 -25.708 1.00 88.56 103 ALA A C 1
ATOM 804 O O . ALA A 1 103 ? -3.284 7.257 -26.883 1.00 88.56 103 ALA A O 1
ATOM 805 N N . SER A 1 104 ? -1.961 6.582 -25.203 1.00 84.00 104 SER A N 1
ATOM 806 C CA . SER A 1 104 ? -0.696 6.642 -25.952 1.00 84.00 104 SER A CA 1
ATOM 807 C C . SER A 1 104 ? -0.366 5.351 -26.716 1.00 84.00 104 SER A C 1
ATOM 809 O O . SER A 1 104 ? 0.668 5.285 -27.377 1.00 84.00 104 SER A O 1
ATOM 811 N N . ILE A 1 105 ? -1.191 4.302 -26.612 1.00 85.88 105 ILE A N 1
ATOM 812 C CA . ILE A 1 105 ? -0.907 2.997 -27.227 1.00 85.88 105 ILE A CA 1
ATOM 813 C C . ILE A 1 105 ? -1.205 3.030 -28.737 1.00 85.88 105 ILE A C 1
ATOM 815 O O . ILE A 1 105 ? -2.364 3.203 -29.123 1.00 85.88 105 ILE A O 1
ATOM 819 N N . PRO A 1 106 ? -0.212 2.763 -29.609 1.00 85.38 106 PRO A N 1
ATOM 820 C CA . PRO A 1 106 ? -0.444 2.628 -31.044 1.00 85.38 106 PRO A CA 1
ATOM 821 C C . PRO A 1 106 ? -1.104 1.274 -31.355 1.00 85.38 106 PRO A C 1
ATOM 823 O O . PRO A 1 106 ? -0.431 0.246 -31.469 1.00 85.38 106 PRO A O 1
ATOM 826 N N . LEU A 1 107 ? -2.434 1.259 -31.502 1.00 89.81 107 LEU A N 1
ATOM 827 C CA . LEU A 1 107 ? -3.221 0.029 -31.699 1.00 89.81 107 LEU A CA 1
ATOM 828 C C . LEU A 1 107 ? -2.797 -0.768 -32.942 1.00 89.81 107 LEU A C 1
ATOM 830 O O . LEU A 1 107 ? -2.725 -1.993 -32.892 1.00 89.81 107 LEU A O 1
ATOM 834 N N . GLN A 1 108 ? -2.444 -0.085 -34.033 1.00 92.44 108 GLN A N 1
ATOM 835 C CA . GLN A 1 108 ? -2.021 -0.730 -35.280 1.00 92.44 108 GLN A CA 1
ATOM 836 C C . GLN A 1 108 ? -0.680 -1.463 -35.130 1.00 92.44 108 GLN A C 1
ATOM 838 O O . GLN A 1 108 ? -0.454 -2.491 -35.766 1.00 92.44 108 GLN A O 1
ATOM 843 N N . VAL A 1 109 ? 0.227 -0.939 -34.301 1.00 91.19 109 VAL A N 1
ATOM 844 C CA . VAL A 1 109 ? 1.513 -1.588 -34.000 1.00 91.19 109 VAL A CA 1
ATOM 845 C C . VAL A 1 109 ? 1.291 -2.742 -33.030 1.00 91.19 109 VAL A C 1
ATOM 847 O O . VAL A 1 109 ? 1.854 -3.821 -33.213 1.00 91.19 109 VAL A O 1
ATOM 850 N N . LEU A 1 110 ? 0.426 -2.543 -32.033 1.00 91.00 110 LEU A N 1
ATOM 851 C CA . LEU A 1 110 ? 0.073 -3.571 -31.063 1.00 91.00 110 LEU A CA 1
ATOM 852 C C . LEU A 1 110 ? -0.521 -4.814 -31.734 1.00 91.00 110 LEU A C 1
ATOM 854 O O . LEU A 1 110 ? -0.116 -5.920 -31.394 1.00 91.00 110 LEU A O 1
ATOM 858 N N . GLU A 1 111 ? -1.422 -4.648 -32.704 1.00 93.44 111 GLU A N 1
ATOM 859 C CA . GLU A 1 111 ? -2.022 -5.764 -33.446 1.00 93.44 111 GLU A CA 1
ATOM 860 C C . GLU A 1 111 ? -0.963 -6.580 -34.203 1.00 93.44 111 GLU A C 1
ATOM 862 O O . GLU A 1 111 ? -0.915 -7.805 -34.086 1.00 93.44 111 GLU A O 1
ATOM 867 N N . LYS A 1 112 ? -0.045 -5.902 -34.904 1.00 93.19 112 LYS A N 1
ATOM 868 C CA . LYS A 1 112 ? 1.047 -6.548 -35.653 1.00 93.19 112 LYS A CA 1
ATOM 869 C C . LYS A 1 112 ? 2.000 -7.326 -34.749 1.00 93.19 112 LYS A C 1
ATOM 871 O O . LYS A 1 112 ? 2.517 -8.370 -35.140 1.00 93.19 112 LYS A O 1
ATOM 876 N N . VAL A 1 113 ? 2.254 -6.807 -33.550 1.00 92.62 113 VAL A N 1
ATOM 877 C CA . VAL A 1 113 ? 3.236 -7.365 -32.611 1.00 92.62 113 VAL A CA 1
ATOM 878 C C . VAL A 1 113 ? 2.573 -8.281 -31.577 1.00 92.62 113 VAL A C 1
ATOM 880 O O . VAL A 1 113 ? 3.275 -8.905 -30.792 1.00 92.62 113 VAL A O 1
ATOM 883 N N . LEU A 1 114 ? 1.246 -8.445 -31.585 1.00 94.25 114 LEU A N 1
ATOM 884 C CA . LEU A 1 114 ? 0.505 -9.154 -30.538 1.00 94.25 114 LEU A CA 1
ATOM 885 C C . LEU A 1 114 ? 1.035 -10.571 -30.285 1.00 94.25 114 LEU A C 1
ATOM 887 O O . LEU A 1 114 ? 1.387 -10.909 -29.157 1.00 94.25 114 LEU A O 1
ATOM 891 N N . LEU A 1 115 ? 1.130 -11.396 -31.332 1.00 94.94 115 LEU A N 1
ATOM 892 C CA . LEU A 1 115 ? 1.538 -12.799 -31.203 1.00 94.94 115 LEU A CA 1
ATOM 893 C C . LEU A 1 115 ? 3.010 -12.929 -30.791 1.00 94.94 115 LEU A C 1
ATOM 895 O O . LEU A 1 115 ? 3.338 -13.692 -29.882 1.00 94.94 115 LEU A O 1
ATOM 899 N N . VAL A 1 116 ? 3.890 -12.139 -31.412 1.00 94.19 116 VAL A N 1
ATOM 900 C CA . VAL A 1 116 ? 5.321 -12.097 -31.069 1.00 94.19 116 VAL A CA 1
ATOM 901 C C . VAL A 1 116 ? 5.512 -11.608 -29.633 1.00 94.19 116 VAL A C 1
ATOM 903 O O . VAL A 1 116 ? 6.266 -12.201 -28.867 1.00 94.19 116 VAL A O 1
ATOM 906 N N . GLY A 1 117 ? 4.779 -10.571 -29.233 1.00 93.75 117 GLY A N 1
ATOM 907 C CA . GLY A 1 117 ? 4.786 -10.016 -27.888 1.00 93.75 117 GLY A CA 1
ATOM 908 C C . GLY A 1 117 ? 4.302 -11.022 -26.846 1.00 93.75 117 GLY A C 1
ATOM 909 O O . GLY A 1 117 ? 4.971 -11.204 -25.833 1.00 93.75 117 GLY A O 1
ATOM 910 N N . LEU A 1 118 ? 3.205 -11.742 -27.103 1.00 95.00 118 LEU A N 1
ATOM 911 C CA . LEU A 1 118 ? 2.720 -12.807 -26.218 1.00 95.00 118 LEU A CA 1
ATOM 912 C C . LEU A 1 118 ? 3.746 -13.934 -26.057 1.00 95.00 118 LEU A C 1
ATOM 914 O O . LEU A 1 118 ? 3.968 -14.389 -24.936 1.00 95.00 118 LEU A O 1
ATOM 918 N N . LEU A 1 119 ? 4.413 -14.347 -27.138 1.00 95.38 119 LEU A N 1
ATOM 919 C CA . LEU A 1 119 ? 5.486 -15.342 -27.072 1.00 95.38 119 LEU A CA 1
ATOM 920 C C . LEU A 1 119 ? 6.684 -14.840 -26.259 1.00 95.38 119 LEU A C 1
ATOM 922 O O . LEU A 1 119 ? 7.166 -15.558 -25.383 1.00 95.38 119 LEU A O 1
ATOM 926 N N . ILE A 1 120 ? 7.130 -13.600 -26.486 1.00 93.69 120 ILE A N 1
ATOM 927 C CA . ILE A 1 120 ? 8.209 -12.975 -25.704 1.00 93.69 120 ILE A CA 1
ATOM 928 C C . ILE A 1 120 ? 7.835 -12.934 -24.218 1.00 93.69 120 ILE A C 1
ATOM 930 O O . ILE A 1 120 ? 8.661 -13.254 -23.363 1.00 93.69 120 ILE A O 1
ATOM 934 N N . LEU A 1 121 ? 6.590 -12.577 -23.892 1.00 92.12 121 LEU A N 1
ATOM 935 C CA . LEU A 1 121 ? 6.104 -12.527 -22.515 1.00 92.12 121 LEU A CA 1
ATOM 936 C C . LEU A 1 121 ? 6.015 -13.912 -21.878 1.00 92.12 121 LEU A C 1
ATOM 938 O O . LEU A 1 121 ? 6.427 -14.065 -20.727 1.00 92.12 121 LEU A O 1
ATOM 942 N N . ALA A 1 122 ? 5.523 -14.912 -22.608 1.00 92.00 122 ALA A N 1
ATOM 943 C CA . ALA A 1 122 ? 5.447 -16.288 -22.137 1.00 92.00 122 ALA A CA 1
ATOM 944 C C . ALA A 1 122 ? 6.847 -16.849 -21.864 1.00 92.00 122 ALA A C 1
ATOM 946 O O . ALA A 1 122 ? 7.116 -17.304 -20.755 1.00 92.00 122 ALA A O 1
ATOM 947 N N . ILE A 1 123 ? 7.772 -16.738 -22.820 1.00 93.31 123 ILE A N 1
ATOM 948 C CA . ILE A 1 123 ? 9.150 -17.228 -22.671 1.00 93.31 123 ILE A CA 1
ATOM 949 C C . ILE A 1 123 ? 9.880 -16.448 -21.571 1.00 93.31 123 ILE A C 1
ATOM 951 O O . ILE A 1 123 ? 10.492 -17.040 -20.681 1.00 93.31 123 ILE A O 1
ATOM 955 N N . GLY A 1 124 ? 9.782 -15.118 -21.573 1.00 90.75 124 GLY A N 1
ATOM 956 C CA . GLY A 1 124 ? 10.432 -14.270 -20.576 1.00 90.75 124 GLY A CA 1
ATOM 957 C C . GLY A 1 124 ? 9.934 -14.527 -19.151 1.00 90.75 124 GLY A C 1
ATOM 958 O O . GLY A 1 124 ? 10.724 -14.493 -18.207 1.00 90.75 124 GLY A O 1
ATOM 959 N N . THR A 1 125 ? 8.643 -14.824 -18.982 1.00 87.75 125 THR A N 1
ATOM 960 C CA . THR A 1 125 ? 8.038 -15.070 -17.663 1.00 87.75 125 THR A CA 1
ATOM 961 C C . THR A 1 125 ? 8.218 -16.516 -17.202 1.00 87.75 125 THR A C 1
ATOM 963 O O . THR A 1 125 ? 8.564 -16.737 -16.046 1.00 87.75 125 THR A O 1
ATOM 966 N N . LEU A 1 126 ? 8.018 -17.503 -18.077 1.00 87.69 126 LEU A N 1
ATOM 967 C CA . LEU A 1 126 ? 8.099 -18.920 -17.709 1.00 87.69 126 LEU A CA 1
ATOM 968 C C . LEU A 1 126 ? 9.534 -19.435 -17.658 1.00 87.69 126 LEU A C 1
ATOM 970 O O . LEU A 1 126 ? 9.846 -20.244 -16.798 1.00 87.69 126 LEU A O 1
ATOM 974 N N . VAL A 1 127 ? 10.410 -18.974 -18.551 1.00 90.00 127 VAL A N 1
ATOM 975 C CA . VAL A 1 127 ? 11.803 -19.439 -18.611 1.00 90.00 127 VAL A CA 1
ATOM 976 C C . VAL A 1 127 ? 12.714 -18.434 -17.922 1.00 90.00 127 VAL A C 1
ATOM 978 O O . VAL A 1 127 ? 13.342 -18.757 -16.917 1.00 90.00 127 VAL A O 1
ATOM 981 N N . GLY A 1 128 ? 12.749 -17.194 -18.420 1.00 89.75 128 GLY A N 1
ATOM 982 C CA . GLY A 1 128 ? 13.689 -16.177 -17.938 1.00 89.75 128 GLY A CA 1
ATOM 983 C C . GLY A 1 128 ? 13.537 -15.895 -16.443 1.00 89.75 128 GLY A C 1
ATOM 984 O O . GLY A 1 128 ? 14.499 -15.988 -15.681 1.00 89.75 128 GLY A O 1
ATOM 985 N N . ARG A 1 129 ? 12.311 -15.599 -15.999 1.00 87.31 129 ARG A N 1
ATOM 986 C CA . ARG A 1 129 ? 12.043 -15.316 -14.584 1.00 87.31 129 ARG A CA 1
ATOM 987 C C . ARG A 1 129 ? 12.116 -16.548 -13.691 1.00 87.31 129 ARG A C 1
ATOM 989 O O . ARG A 1 129 ? 12.669 -16.430 -12.604 1.00 87.31 129 ARG A O 1
ATOM 996 N N . MET A 1 130 ? 11.631 -17.711 -14.133 1.00 85.12 130 MET A N 1
ATOM 997 C CA . MET A 1 130 ? 11.725 -18.938 -13.330 1.00 85.12 130 MET A CA 1
ATOM 998 C C . MET A 1 130 ? 13.182 -19.308 -13.045 1.00 85.12 130 MET A C 1
ATOM 1000 O O . MET A 1 130 ? 13.518 -19.602 -11.899 1.00 85.12 130 MET A O 1
ATOM 1004 N N . LEU A 1 131 ? 14.059 -19.201 -14.049 1.00 90.00 131 LEU A N 1
ATOM 1005 C CA . LEU A 1 131 ? 15.501 -19.363 -13.860 1.00 90.00 131 LEU A CA 1
ATOM 1006 C C . LEU A 1 131 ? 16.066 -18.296 -12.920 1.00 90.00 131 LEU A C 1
ATOM 1008 O O . LEU A 1 131 ? 16.783 -18.636 -11.985 1.00 90.00 131 LEU A O 1
ATOM 1012 N N . GLY A 1 132 ? 15.712 -17.023 -13.120 1.00 89.75 132 GLY A N 1
ATOM 1013 C CA . GLY A 1 132 ? 16.166 -15.927 -12.262 1.00 89.75 132 GLY A CA 1
ATOM 1014 C C . GLY A 1 132 ? 15.818 -16.143 -10.788 1.00 89.75 132 GLY A C 1
ATOM 1015 O O . GLY A 1 132 ? 16.697 -16.089 -9.935 1.00 89.75 132 GLY A O 1
ATOM 1016 N N . TRP A 1 133 ? 14.560 -16.461 -10.480 1.00 87.88 133 TRP A N 1
ATOM 1017 C CA . TRP A 1 133 ? 14.117 -16.725 -9.109 1.00 87.88 133 TRP A CA 1
ATOM 1018 C C . TRP A 1 133 ? 14.732 -17.989 -8.526 1.00 87.88 133 TRP A C 1
ATOM 1020 O O . TRP A 1 133 ? 15.104 -17.996 -7.353 1.00 87.88 133 TRP A O 1
ATOM 1030 N N . TYR A 1 134 ? 14.866 -19.048 -9.327 1.00 85.00 134 TYR A N 1
ATOM 1031 C CA . TYR A 1 134 ? 15.540 -20.261 -8.886 1.00 85.00 134 TYR A CA 1
ATOM 1032 C C . TYR A 1 134 ? 16.981 -19.949 -8.476 1.00 85.00 134 TYR A C 1
ATOM 1034 O O . TYR A 1 134 ? 17.363 -20.246 -7.349 1.00 85.00 134 TYR A O 1
ATOM 1042 N N . LEU A 1 135 ? 17.737 -19.251 -9.330 1.00 90.69 135 LEU A N 1
ATOM 1043 C CA . LEU A 1 135 ? 19.111 -18.836 -9.042 1.00 90.69 135 LEU A CA 1
ATOM 1044 C C . LEU A 1 135 ? 19.194 -17.912 -7.818 1.00 90.69 135 LEU A C 1
ATOM 1046 O O . LEU A 1 135 ? 20.060 -18.107 -6.971 1.00 90.69 135 LEU A O 1
ATOM 1050 N N . SER A 1 136 ? 18.278 -16.950 -7.678 1.00 90.12 136 SER A N 1
ATOM 1051 C CA . SER A 1 136 ? 18.233 -16.043 -6.520 1.00 90.12 136 SER A CA 1
ATOM 1052 C C . SER A 1 136 ? 17.824 -16.721 -5.208 1.00 90.12 136 SER A C 1
ATOM 1054 O O . SER A 1 136 ? 18.035 -16.147 -4.144 1.00 90.12 136 SER A O 1
ATOM 1056 N N . THR A 1 137 ? 17.238 -17.921 -5.260 1.00 89.94 137 THR A N 1
ATOM 1057 C CA . THR A 1 137 ? 16.834 -18.697 -4.073 1.00 89.94 137 THR A CA 1
ATOM 1058 C C . THR A 1 137 ? 17.734 -19.905 -3.803 1.00 89.94 137 THR A C 1
ATOM 1060 O O . THR A 1 137 ? 17.488 -20.657 -2.856 1.00 89.94 137 THR A O 1
ATOM 1063 N N . LEU A 1 138 ? 18.803 -20.100 -4.585 1.00 88.75 138 LEU A N 1
ATOM 1064 C CA . LEU A 1 138 ? 19.808 -21.121 -4.294 1.00 88.75 138 LEU A CA 1
ATOM 1065 C C . LEU A 1 138 ? 20.471 -20.831 -2.941 1.00 88.75 138 LEU A C 1
ATOM 1067 O O . LEU A 1 138 ? 20.985 -19.742 -2.705 1.00 88.75 138 LEU A O 1
ATOM 1071 N N . GLY A 1 139 ? 20.438 -21.816 -2.041 1.00 87.75 139 GLY A N 1
ATOM 1072 C CA . GLY A 1 139 ? 20.974 -21.684 -0.683 1.00 87.75 139 GLY A CA 1
ATOM 1073 C C . GLY A 1 139 ? 20.064 -20.953 0.312 1.00 87.75 139 GLY A C 1
ATOM 1074 O O . GLY A 1 139 ? 20.467 -20.768 1.456 1.00 87.75 139 GLY A O 1
ATOM 1075 N N . SER A 1 140 ? 18.844 -20.559 -0.075 1.00 89.75 140 SER A N 1
ATOM 1076 C CA . SER A 1 140 ? 17.872 -19.987 0.863 1.00 89.75 140 SER A CA 1
ATOM 1077 C C . SER A 1 140 ? 17.111 -21.065 1.645 1.00 89.75 140 SER A C 1
ATOM 1079 O O . SER A 1 140 ? 17.002 -22.217 1.221 1.00 89.75 140 SER A O 1
ATOM 1081 N N . ASN A 1 141 ? 16.507 -20.662 2.763 1.00 89.25 141 ASN A N 1
ATOM 1082 C CA . ASN A 1 141 ? 15.632 -21.477 3.615 1.00 89.25 141 ASN A CA 1
ATOM 1083 C C . ASN A 1 141 ? 14.214 -21.701 3.041 1.00 89.25 141 ASN A C 1
ATOM 1085 O O . ASN A 1 141 ? 13.323 -22.133 3.768 1.00 89.25 141 ASN A O 1
ATOM 1089 N N . TRP A 1 142 ? 13.991 -21.390 1.761 1.00 87.38 142 TRP A N 1
ATOM 1090 C CA . TRP A 1 142 ? 12.670 -21.453 1.133 1.00 87.38 142 TRP A CA 1
ATOM 1091 C C . TRP A 1 142 ? 12.310 -22.879 0.737 1.00 87.38 142 TRP A C 1
ATOM 1093 O O . TRP A 1 142 ? 13.113 -23.584 0.116 1.00 87.38 142 TRP A O 1
ATOM 1103 N N . ASN A 1 143 ? 11.071 -23.276 1.011 1.00 89.31 143 ASN A N 1
ATOM 1104 C CA . ASN A 1 143 ? 10.550 -24.562 0.567 1.00 89.31 143 ASN A CA 1
ATOM 1105 C C . ASN A 1 143 ? 10.126 -24.522 -0.918 1.00 89.31 143 ASN A C 1
ATOM 1107 O O . ASN A 1 143 ? 10.015 -23.466 -1.544 1.00 89.31 143 ASN A O 1
ATOM 1111 N N . TRP A 1 144 ? 9.882 -25.693 -1.512 1.00 86.88 144 TRP A N 1
ATOM 1112 C CA . TRP A 1 144 ? 9.499 -25.785 -2.927 1.00 86.88 144 TRP A CA 1
ATOM 1113 C C . TRP A 1 144 ? 8.162 -25.090 -3.247 1.00 86.88 144 TRP A C 1
ATOM 1115 O O . TRP A 1 144 ? 8.016 -24.528 -4.331 1.00 86.88 144 TRP A O 1
ATOM 1125 N N . GLN A 1 145 ? 7.204 -25.080 -2.313 1.00 91.06 145 GLN A N 1
ATOM 1126 C CA . GLN A 1 145 ? 5.903 -24.425 -2.501 1.00 91.06 145 GLN A CA 1
ATOM 1127 C C . GLN A 1 145 ? 6.054 -22.897 -2.551 1.00 91.06 145 GLN A C 1
ATOM 1129 O O . GLN A 1 145 ? 5.509 -22.252 -3.444 1.00 91.06 145 GLN A O 1
ATOM 1134 N N . GLU A 1 146 ? 6.868 -22.328 -1.663 1.00 90.31 146 GLU A N 1
ATOM 1135 C CA . GLU A 1 146 ? 7.212 -20.903 -1.628 1.00 90.31 146 GLU A CA 1
ATOM 1136 C C . GLU A 1 146 ? 7.987 -20.486 -2.880 1.00 90.31 146 GLU A C 1
ATOM 1138 O O . GLU A 1 146 ? 7.690 -19.451 -3.477 1.00 90.31 146 GLU A O 1
ATOM 1143 N N . ARG A 1 147 ? 8.937 -21.316 -3.335 1.00 89.56 147 ARG A N 1
ATOM 1144 C CA . ARG A 1 147 ? 9.657 -21.081 -4.598 1.00 89.56 147 ARG A CA 1
ATOM 1145 C C . ARG A 1 147 ? 8.715 -21.099 -5.798 1.00 89.56 147 ARG A C 1
ATOM 1147 O O . ARG A 1 147 ? 8.827 -20.237 -6.663 1.00 89.56 147 ARG A O 1
ATOM 1154 N N . LEU A 1 148 ? 7.761 -22.029 -5.838 1.00 88.75 148 LEU A N 1
ATOM 1155 C CA . LEU A 1 148 ? 6.746 -22.072 -6.891 1.00 88.75 148 LEU A CA 1
ATOM 1156 C C . LEU A 1 148 ? 5.822 -20.845 -6.841 1.00 88.75 148 LEU A C 1
ATOM 1158 O O . LEU A 1 148 ? 5.448 -20.321 -7.889 1.00 88.75 148 LEU A O 1
ATOM 1162 N N . PHE A 1 149 ? 5.499 -20.344 -5.645 1.00 91.94 149 PHE A N 1
ATOM 1163 C CA . PHE A 1 149 ? 4.693 -19.135 -5.471 1.00 91.94 149 PHE A CA 1
ATOM 1164 C C . PHE A 1 149 ? 5.367 -17.868 -6.022 1.00 91.94 149 PHE A C 1
ATOM 1166 O O . PHE A 1 149 ? 4.670 -16.922 -6.391 1.00 91.94 149 PHE A O 1
ATOM 1173 N N . LEU A 1 150 ? 6.697 -17.839 -6.165 1.00 90.12 150 LEU A N 1
ATOM 1174 C CA . LEU A 1 150 ? 7.381 -16.700 -6.788 1.00 90.12 150 LEU A CA 1
ATOM 1175 C C . LEU A 1 150 ? 6.894 -16.431 -8.215 1.00 90.12 150 LEU A C 1
ATOM 1177 O O . LEU A 1 150 ? 6.921 -15.273 -8.631 1.00 90.12 150 LEU A O 1
ATOM 1181 N N . LEU A 1 151 ? 6.393 -17.456 -8.918 1.00 87.06 151 LEU A N 1
ATOM 1182 C CA . LEU A 1 151 ? 5.830 -17.317 -10.257 1.00 87.06 151 LEU A CA 1
ATOM 1183 C C . LEU A 1 151 ? 4.589 -16.425 -10.297 1.00 87.06 151 LEU A C 1
ATOM 1185 O O . LEU A 1 151 ? 4.668 -15.364 -10.917 1.00 87.06 151 LEU A O 1
ATOM 1189 N N . PRO A 1 152 ? 3.477 -16.767 -9.628 1.00 88.19 152 PRO A N 1
ATOM 1190 C CA . PRO A 1 152 ? 2.324 -15.877 -9.553 1.00 88.19 152 PRO A CA 1
ATOM 1191 C C . PRO A 1 152 ? 2.604 -14.604 -8.736 1.00 88.19 152 PRO A C 1
ATOM 1193 O O . PRO A 1 152 ? 2.076 -13.546 -9.063 1.00 88.19 152 PRO A O 1
ATOM 1196 N N . GLY A 1 153 ? 3.452 -14.675 -7.702 1.00 87.56 153 GLY A N 1
ATOM 1197 C CA . GLY A 1 153 ? 3.762 -13.549 -6.814 1.00 87.56 153 GLY A CA 1
ATOM 1198 C C . GLY A 1 153 ? 4.513 -12.399 -7.485 1.00 87.56 153 GLY A C 1
ATOM 1199 O O . GLY A 1 153 ? 4.312 -11.242 -7.127 1.00 87.56 153 GLY A O 1
ATOM 1200 N N . ASN A 1 154 ? 5.353 -12.700 -8.478 1.00 86.56 154 ASN A N 1
ATOM 1201 C CA . ASN A 1 154 ? 6.187 -11.709 -9.159 1.00 86.56 154 ASN A CA 1
ATOM 1202 C C . ASN A 1 154 ? 5.895 -11.611 -10.664 1.00 86.56 154 ASN A C 1
ATOM 1204 O O . ASN A 1 154 ? 6.653 -10.959 -11.389 1.00 86.56 154 ASN A O 1
ATOM 1208 N N . SER A 1 155 ? 4.836 -12.254 -11.172 1.00 83.69 155 SER A N 1
ATOM 1209 C CA . SER A 1 155 ? 4.483 -12.195 -12.597 1.00 83.69 155 SER A CA 1
ATOM 1210 C C . SER A 1 155 ? 3.973 -10.820 -13.013 1.00 83.69 155 SER A C 1
ATOM 1212 O O . SER A 1 155 ? 4.304 -10.374 -14.112 1.00 83.69 155 SER A O 1
ATOM 1214 N N . ALA A 1 156 ? 3.216 -10.143 -12.146 1.00 86.31 156 ALA A N 1
ATOM 1215 C CA . ALA A 1 156 ? 2.572 -8.872 -12.454 1.00 86.31 156 ALA A CA 1
ATOM 1216 C C . ALA A 1 156 ? 3.586 -7.780 -12.832 1.00 86.31 156 ALA A C 1
ATOM 1218 O O . ALA A 1 156 ? 4.623 -7.609 -12.184 1.00 86.31 156 ALA A O 1
ATOM 1219 N N . LYS A 1 157 ? 3.265 -7.010 -13.874 1.00 87.06 157 LYS A N 1
ATOM 1220 C CA . LYS A 1 157 ? 3.963 -5.779 -14.240 1.00 87.06 157 LYS A CA 1
ATOM 1221 C C . LYS A 1 157 ? 2.957 -4.667 -14.523 1.00 87.06 157 LYS A C 1
ATOM 1223 O O . LYS A 1 157 ? 1.880 -4.936 -15.043 1.00 87.06 157 LYS A O 1
ATOM 1228 N N . ALA A 1 158 ? 3.302 -3.429 -14.167 1.00 86.50 158 ALA A N 1
ATOM 1229 C CA . ALA A 1 158 ? 2.406 -2.288 -14.352 1.00 86.50 158 ALA A CA 1
ATOM 1230 C C . ALA A 1 158 ? 3.151 -0.941 -14.346 1.00 86.50 158 ALA A C 1
ATOM 1232 O O . ALA A 1 158 ? 3.539 -0.417 -15.386 1.00 86.50 158 ALA A O 1
ATOM 1233 N N . THR A 1 159 ? 3.375 -0.391 -13.156 1.00 85.56 159 THR A N 1
ATOM 1234 C CA . THR A 1 159 ? 3.591 1.045 -12.921 1.00 85.56 159 THR A CA 1
ATOM 1235 C C . THR A 1 159 ? 4.892 1.590 -13.500 1.00 85.56 159 THR A C 1
ATOM 1237 O O . THR A 1 159 ? 4.878 2.602 -14.193 1.00 85.56 159 THR A O 1
ATOM 1240 N N . VAL A 1 160 ? 6.016 0.902 -13.279 1.00 87.25 160 VAL A N 1
ATOM 1241 C CA . VAL A 1 160 ? 7.317 1.340 -13.810 1.00 87.25 160 VAL A CA 1
ATOM 1242 C C . VAL A 1 160 ? 7.302 1.329 -15.335 1.00 87.25 160 VAL A C 1
ATOM 1244 O O . VAL A 1 160 ? 7.703 2.305 -15.954 1.00 87.25 160 VAL A O 1
ATOM 1247 N N . GLN A 1 161 ? 6.788 0.258 -15.947 1.00 87.50 161 GLN A N 1
ATOM 1248 C CA . GLN A 1 161 ? 6.705 0.152 -17.405 1.00 87.50 161 GLN A CA 1
ATOM 1249 C C . GLN A 1 161 ? 5.752 1.181 -18.012 1.00 87.50 161 GLN A C 1
ATOM 1251 O O . GLN A 1 161 ? 6.061 1.717 -19.070 1.00 87.50 161 GLN A O 1
ATOM 1256 N N . ALA A 1 162 ? 4.640 1.480 -17.338 1.00 85.44 162 ALA A N 1
ATOM 1257 C CA . ALA A 1 162 ? 3.722 2.535 -17.748 1.00 85.44 162 ALA A CA 1
ATOM 1258 C C . ALA A 1 162 ? 4.417 3.905 -17.797 1.00 85.44 162 ALA A C 1
ATOM 1260 O O . ALA A 1 162 ? 4.216 4.662 -18.739 1.00 85.44 162 ALA A O 1
ATOM 1261 N N . ALA A 1 163 ? 5.261 4.201 -16.803 1.00 84.31 163 ALA A N 1
ATOM 1262 C CA . ALA A 1 163 ? 5.946 5.485 -16.697 1.00 84.31 163 ALA A CA 1
ATOM 1263 C C . ALA A 1 163 ? 7.113 5.639 -17.688 1.00 84.31 163 ALA A C 1
ATOM 1265 O O . ALA A 1 163 ? 7.273 6.705 -18.274 1.00 84.31 163 ALA A O 1
ATOM 1266 N N . ILE A 1 164 ? 7.932 4.597 -17.882 1.00 85.62 164 ILE A N 1
ATOM 1267 C CA . ILE A 1 164 ? 9.163 4.699 -18.695 1.00 85.62 164 ILE A CA 1
ATOM 1268 C C . ILE A 1 164 ? 9.030 4.131 -20.112 1.00 85.62 164 ILE A C 1
ATOM 1270 O O . ILE A 1 164 ? 9.916 4.336 -20.938 1.00 85.62 164 ILE A O 1
ATOM 1274 N N . GLY A 1 165 ? 7.947 3.410 -20.415 1.00 85.75 165 GLY A N 1
ATOM 1275 C CA . GLY A 1 165 ? 7.777 2.701 -21.687 1.00 85.75 165 GLY A CA 1
ATOM 1276 C C . GLY A 1 165 ? 7.726 3.614 -22.913 1.00 85.75 165 GLY A C 1
ATOM 1277 O O . GLY A 1 165 ? 8.123 3.194 -23.994 1.00 85.75 165 GLY A O 1
ATOM 1278 N N . ALA A 1 166 ? 7.293 4.867 -22.742 1.00 86.44 166 ALA A N 1
ATOM 1279 C CA . ALA A 1 166 ? 7.222 5.858 -23.816 1.00 86.44 166 ALA A CA 1
ATOM 1280 C C . ALA A 1 166 ? 8.542 6.619 -24.047 1.00 86.44 166 ALA A C 1
ATOM 1282 O O . ALA A 1 166 ? 8.669 7.313 -25.053 1.00 86.44 166 ALA A O 1
ATOM 1283 N N . ILE A 1 167 ? 9.538 6.487 -23.158 1.00 88.75 167 ILE A N 1
ATOM 1284 C CA . ILE A 1 167 ? 10.805 7.234 -23.259 1.00 88.75 167 ILE A CA 1
ATOM 1285 C C . ILE A 1 167 ? 11.546 6.937 -24.575 1.00 88.75 167 ILE A C 1
ATOM 1287 O O . ILE A 1 167 ? 11.947 7.894 -25.235 1.00 88.75 167 ILE A O 1
ATOM 1291 N N . PRO A 1 168 ? 11.706 5.671 -25.023 1.00 91.44 168 PRO A N 1
ATOM 1292 C CA . PRO A 1 168 ? 12.373 5.389 -26.296 1.00 91.44 168 PRO A CA 1
ATOM 1293 C C . PRO A 1 168 ? 11.657 6.007 -27.501 1.00 91.44 168 PRO A C 1
ATOM 1295 O O . PRO A 1 168 ? 12.316 6.507 -28.408 1.00 91.44 168 PRO A O 1
ATOM 1298 N N . LEU A 1 169 ? 10.319 6.009 -27.488 1.00 88.25 169 LEU A N 1
ATOM 1299 C CA . LEU A 1 169 ? 9.506 6.635 -28.531 1.00 88.25 169 LEU A CA 1
ATOM 1300 C C . LEU A 1 169 ? 9.710 8.156 -28.555 1.00 88.25 169 LEU A C 1
ATOM 1302 O O . LEU A 1 169 ? 9.974 8.722 -29.610 1.00 88.25 169 LEU A O 1
ATOM 1306 N N . ALA A 1 170 ? 9.657 8.806 -27.390 1.00 88.50 170 ALA A N 1
ATOM 1307 C CA . ALA A 1 170 ? 9.877 10.247 -27.265 1.00 88.50 170 ALA A CA 1
ATOM 1308 C C . ALA A 1 170 ? 11.307 10.671 -27.645 1.00 88.50 170 ALA A C 1
ATOM 1310 O O . ALA A 1 170 ? 11.510 11.760 -28.173 1.00 88.50 170 ALA A O 1
ATOM 1311 N N . ALA A 1 171 ? 12.293 9.802 -27.412 1.00 90.06 171 ALA A N 1
ATOM 1312 C CA . ALA A 1 171 ? 13.682 10.015 -27.811 1.00 90.06 171 ALA A CA 1
ATOM 1313 C C . ALA A 1 171 ? 13.946 9.738 -29.306 1.00 90.06 171 ALA A C 1
ATOM 1315 O O . ALA A 1 171 ? 15.081 9.889 -29.754 1.00 90.06 171 ALA A O 1
ATOM 1316 N N . GLY A 1 172 ? 12.933 9.320 -30.076 1.00 90.62 172 GLY A N 1
ATOM 1317 C CA . GLY A 1 172 ? 13.073 9.015 -31.502 1.00 90.62 172 GLY A CA 1
ATOM 1318 C C . GLY A 1 172 ? 13.907 7.763 -31.789 1.00 90.62 172 GLY A C 1
ATOM 1319 O O . GLY A 1 172 ? 14.478 7.642 -32.870 1.00 90.62 172 GLY A O 1
ATOM 1320 N N . ILE A 1 173 ? 14.011 6.840 -30.826 1.00 94.19 173 ILE A N 1
ATOM 1321 C CA . ILE A 1 173 ? 14.758 5.591 -30.998 1.00 94.19 173 ILE A CA 1
ATOM 1322 C C . ILE A 1 173 ? 13.993 4.683 -31.964 1.00 94.19 173 ILE A C 1
ATOM 1324 O O . ILE A 1 173 ? 12.784 4.476 -31.821 1.00 94.19 173 ILE A O 1
ATOM 1328 N N . GLU A 1 174 ? 14.708 4.107 -32.931 1.00 92.44 174 GLU A N 1
ATOM 1329 C CA . GLU A 1 174 ? 14.145 3.144 -33.875 1.00 92.44 174 GLU A CA 1
ATOM 1330 C C . GLU A 1 174 ? 13.471 1.977 -33.130 1.00 92.44 174 GLU A C 1
ATOM 1332 O O . GLU A 1 174 ? 14.026 1.396 -32.196 1.00 92.44 174 GLU A O 1
ATOM 1337 N N . GLY A 1 175 ? 12.232 1.654 -33.510 1.00 89.69 175 GLY A N 1
ATOM 1338 C CA . GLY A 1 175 ? 11.431 0.641 -32.819 1.00 89.69 175 GLY A CA 1
ATOM 1339 C C . GLY A 1 175 ? 10.806 1.101 -31.493 1.00 89.69 175 GLY A C 1
ATOM 1340 O O . GLY A 1 175 ? 10.219 0.276 -30.794 1.00 89.69 175 GLY A O 1
ATOM 1341 N N . GLY A 1 176 ? 10.867 2.392 -31.146 1.00 90.31 176 GLY A N 1
ATOM 1342 C CA . GLY A 1 176 ? 10.236 2.946 -29.942 1.00 90.31 176 GLY A CA 1
ATOM 1343 C C . GLY A 1 176 ? 8.736 2.640 -29.830 1.00 90.31 176 GLY A C 1
ATOM 1344 O O . GLY A 1 176 ? 8.268 2.282 -28.750 1.00 90.31 176 GLY A O 1
ATOM 1345 N N . GLU A 1 177 ? 7.994 2.679 -30.944 1.00 90.81 177 GLU A N 1
ATOM 1346 C CA . GLU A 1 177 ? 6.570 2.298 -30.991 1.00 90.81 177 GLU A CA 1
ATOM 1347 C C . GLU A 1 177 ? 6.358 0.818 -30.644 1.00 90.81 177 GLU A C 1
ATOM 1349 O O . GLU A 1 177 ? 5.444 0.475 -29.895 1.00 90.81 177 GLU A O 1
ATOM 1354 N N . THR A 1 178 ? 7.236 -0.061 -31.136 1.00 92.00 178 THR A N 1
ATOM 1355 C CA . THR A 1 178 ? 7.222 -1.499 -30.835 1.00 92.00 178 THR A CA 1
ATOM 1356 C C . THR A 1 178 ? 7.530 -1.756 -29.362 1.00 92.00 178 THR A C 1
ATOM 1358 O O . THR A 1 178 ? 6.859 -2.567 -28.725 1.00 92.00 178 THR A O 1
ATOM 1361 N N . ILE A 1 179 ? 8.515 -1.050 -28.793 1.00 91.62 179 ILE A N 1
ATOM 1362 C CA . ILE A 1 179 ? 8.860 -1.154 -27.367 1.00 91.62 179 ILE A CA 1
ATOM 1363 C C . ILE A 1 179 ? 7.673 -0.720 -26.504 1.00 91.62 179 ILE A C 1
ATOM 1365 O O . ILE A 1 179 ? 7.302 -1.442 -25.575 1.00 91.62 179 ILE A O 1
ATOM 1369 N N . LEU A 1 180 ? 7.047 0.414 -26.834 1.00 90.75 180 LEU A N 1
ATOM 1370 C CA . LEU A 1 180 ? 5.862 0.907 -26.137 1.00 90.75 180 LEU A CA 1
ATOM 1371 C C . LEU A 1 180 ? 4.693 -0.084 -26.249 1.00 90.75 180 LEU A C 1
ATOM 1373 O O . LEU A 1 180 ? 4.068 -0.405 -25.238 1.00 90.75 180 LEU A O 1
ATOM 1377 N N . ALA A 1 181 ? 4.432 -0.623 -27.443 1.00 91.94 181 ALA A N 1
ATOM 1378 C CA . ALA A 1 181 ? 3.370 -1.601 -27.672 1.00 91.94 181 ALA A CA 1
ATOM 1379 C C . ALA A 1 181 ? 3.588 -2.897 -26.869 1.00 91.94 181 ALA A C 1
ATOM 1381 O O . ALA A 1 181 ? 2.665 -3.376 -26.209 1.00 91.94 181 ALA A O 1
ATOM 1382 N N . ILE A 1 182 ? 4.811 -3.440 -26.846 1.00 92.06 182 ILE A N 1
ATOM 1383 C CA . ILE A 1 182 ? 5.145 -4.632 -26.045 1.00 92.06 182 ILE A CA 1
ATOM 1384 C C . ILE A 1 182 ? 5.053 -4.326 -24.544 1.00 92.06 182 ILE A C 1
ATOM 1386 O O . ILE A 1 182 ? 4.570 -5.161 -23.774 1.00 92.06 182 ILE A O 1
ATOM 1390 N N . ALA A 1 183 ? 5.486 -3.139 -24.105 1.00 91.50 183 ALA A N 1
ATOM 1391 C CA . ALA A 1 183 ? 5.357 -2.717 -22.713 1.00 91.50 183 ALA A CA 1
ATOM 1392 C C . ALA A 1 183 ? 3.880 -2.665 -22.293 1.00 91.50 183 ALA A C 1
ATOM 1394 O O . ALA A 1 183 ? 3.519 -3.271 -21.282 1.00 91.50 183 ALA A O 1
ATOM 1395 N N . ALA A 1 184 ? 3.021 -2.042 -23.101 1.00 91.06 184 ALA A N 1
ATOM 1396 C CA . ALA A 1 184 ? 1.583 -1.982 -22.868 1.00 91.06 184 ALA A CA 1
ATOM 1397 C C . ALA A 1 184 ? 0.929 -3.374 -22.857 1.00 91.06 184 ALA A C 1
ATOM 1399 O O . ALA A 1 184 ? 0.191 -3.695 -21.924 1.00 91.06 184 ALA A O 1
ATOM 1400 N N . LEU A 1 185 ? 1.265 -4.238 -23.823 1.00 92.81 185 LEU A N 1
ATOM 1401 C CA . LEU A 1 185 ? 0.803 -5.628 -23.860 1.00 92.81 185 LEU A CA 1
ATOM 1402 C C . LEU A 1 185 ? 1.193 -6.387 -22.585 1.00 92.81 185 LEU A C 1
ATOM 1404 O O . LEU A 1 185 ? 0.390 -7.131 -22.024 1.00 92.81 185 LEU A O 1
ATOM 1408 N N . SER A 1 186 ? 2.417 -6.172 -22.095 1.00 92.00 186 SER A N 1
ATOM 1409 C CA . SER A 1 186 ? 2.901 -6.814 -20.873 1.00 92.00 186 SER A CA 1
ATOM 1410 C C . SER A 1 186 ? 2.083 -6.418 -19.649 1.00 92.00 186 SER A C 1
ATOM 1412 O O . SER A 1 186 ? 1.778 -7.276 -18.824 1.00 92.00 186 SER A O 1
ATOM 1414 N N . ILE A 1 187 ? 1.665 -5.155 -19.560 1.00 92.12 187 ILE A N 1
ATOM 1415 C CA . ILE A 1 187 ? 0.822 -4.655 -18.472 1.00 92.12 187 ILE A CA 1
ATOM 1416 C C . ILE A 1 187 ? -0.578 -5.263 -18.585 1.00 92.12 187 ILE A C 1
ATOM 1418 O O . ILE A 1 187 ? -1.075 -5.841 -17.619 1.00 92.12 187 ILE A O 1
ATOM 1422 N N . LEU A 1 188 ? -1.174 -5.202 -19.781 1.00 91.31 188 LEU A N 1
ATOM 1423 C CA . LEU A 1 188 ? -2.527 -5.692 -20.053 1.00 91.31 188 LEU A CA 1
ATOM 1424 C C . LEU A 1 188 ? -2.680 -7.189 -19.752 1.00 91.31 188 LEU A C 1
ATOM 1426 O O . LEU A 1 188 ? -3.714 -7.616 -19.251 1.00 91.31 188 LEU A O 1
ATOM 1430 N N . VAL A 1 189 ? -1.645 -7.981 -20.033 1.00 92.44 189 VAL A N 1
ATOM 1431 C CA . VAL A 1 189 ? -1.654 -9.429 -19.801 1.00 92.44 189 VAL A CA 1
ATOM 1432 C C . VAL A 1 189 ? -1.275 -9.764 -18.359 1.00 92.44 189 VAL A C 1
ATOM 1434 O O . VAL A 1 189 ? -1.972 -10.524 -17.692 1.00 92.44 189 VAL A O 1
ATOM 1437 N N . THR A 1 190 ? -0.168 -9.222 -17.843 1.00 92.56 190 THR A N 1
ATOM 1438 C CA . THR A 1 190 ? 0.390 -9.710 -16.572 1.00 92.56 190 THR A CA 1
ATOM 1439 C C . THR A 1 190 ? -0.287 -9.131 -15.335 1.00 92.56 190 THR A C 1
ATOM 1441 O O . THR A 1 190 ? -0.314 -9.819 -14.314 1.00 92.56 190 THR A O 1
ATOM 1444 N N . ALA A 1 191 ? -0.851 -7.917 -15.388 1.00 91.12 191 ALA A N 1
ATOM 1445 C CA . ALA A 1 191 ? -1.509 -7.325 -14.224 1.00 91.12 191 ALA A CA 1
ATOM 1446 C C . ALA A 1 191 ? -2.807 -8.069 -13.837 1.00 91.12 191 ALA A C 1
ATOM 1448 O O . ALA A 1 191 ? -2.903 -8.475 -12.677 1.00 91.12 191 ALA A O 1
ATOM 1449 N N . PRO A 1 192 ? -3.756 -8.361 -14.756 1.00 92.50 192 PRO A N 1
ATOM 1450 C CA . PRO A 1 192 ? -4.944 -9.153 -14.422 1.00 92.50 192 PRO A CA 1
ATOM 1451 C C . PRO A 1 192 ? -4.600 -10.594 -14.035 1.00 92.50 192 PRO A C 1
ATOM 1453 O O . PRO A 1 192 ? -5.133 -11.116 -13.057 1.00 92.50 192 PRO A O 1
ATOM 1456 N N . LEU A 1 193 ? -3.662 -11.225 -14.757 1.00 92.19 193 LEU A N 1
ATOM 1457 C CA . LEU A 1 193 ? -3.207 -12.578 -14.432 1.00 92.19 193 LEU A CA 1
ATOM 1458 C C . LEU A 1 193 ? -2.583 -12.644 -13.036 1.00 92.19 193 LEU A C 1
ATOM 1460 O O . LEU A 1 193 ? -2.886 -13.566 -12.286 1.00 92.19 193 LEU A O 1
ATOM 1464 N N . GLY A 1 194 ? -1.751 -11.670 -12.660 1.00 91.00 194 GLY A N 1
ATOM 1465 C CA . GLY A 1 194 ? -1.178 -11.586 -11.317 1.00 91.00 194 GLY A CA 1
ATOM 1466 C C . GLY A 1 194 ? -2.234 -11.319 -10.244 1.00 91.00 194 GLY A C 1
ATOM 1467 O O . GLY A 1 194 ? -2.251 -12.005 -9.224 1.00 91.00 194 GLY A O 1
ATOM 1468 N N . ALA A 1 195 ? -3.161 -10.389 -10.495 1.00 90.56 195 ALA A N 1
ATOM 1469 C CA . ALA A 1 195 ? -4.258 -10.076 -9.578 1.00 90.56 195 ALA A CA 1
ATOM 1470 C C . ALA A 1 195 ? -5.162 -11.288 -9.297 1.00 90.56 195 ALA A C 1
ATOM 1472 O O . ALA A 1 195 ? -5.651 -11.439 -8.182 1.00 90.56 195 ALA A O 1
ATOM 1473 N N . TRP A 1 196 ? -5.345 -12.178 -10.277 1.00 93.81 196 TRP A N 1
ATOM 1474 C CA . TRP A 1 196 ? -6.040 -13.454 -10.093 1.00 93.81 196 TRP A CA 1
ATOM 1475 C C . TRP A 1 196 ? -5.157 -14.528 -9.434 1.00 93.81 196 TRP A C 1
ATOM 1477 O O . TRP A 1 196 ? -5.594 -15.235 -8.520 1.00 93.81 196 TRP A O 1
ATOM 1487 N N . ALA A 1 197 ? -3.906 -14.666 -9.874 1.00 92.75 197 ALA A N 1
ATOM 1488 C CA . ALA A 1 197 ? -3.039 -15.761 -9.459 1.00 92.75 197 ALA A CA 1
ATOM 1489 C C . ALA A 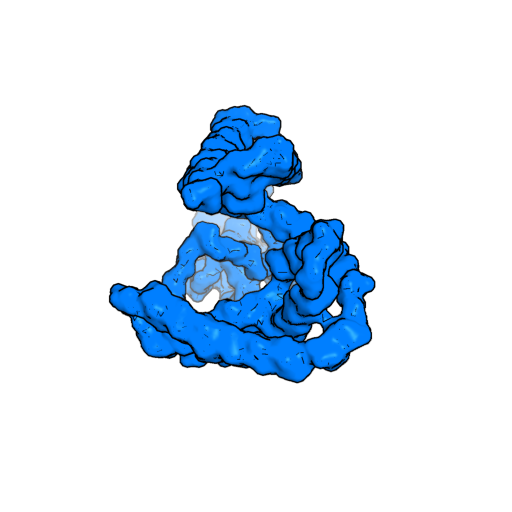1 197 ? -2.567 -15.619 -8.001 1.00 92.75 197 ALA A C 1
ATOM 1491 O O . ALA A 1 197 ? -2.569 -16.602 -7.261 1.00 92.75 197 ALA A O 1
ATOM 1492 N N . ILE A 1 198 ? -2.221 -14.409 -7.553 1.00 92.81 198 ILE A N 1
ATOM 1493 C CA . ILE A 1 198 ? -1.747 -14.150 -6.183 1.00 92.81 198 ILE A CA 1
ATOM 1494 C C . ILE A 1 198 ? -2.745 -14.654 -5.123 1.00 92.81 198 ILE A C 1
ATOM 1496 O O . ILE A 1 198 ? -2.361 -15.525 -4.339 1.00 92.81 198 ILE A O 1
ATOM 1500 N N . PRO A 1 199 ? -4.016 -14.204 -5.081 1.00 91.44 199 PRO A N 1
ATOM 1501 C CA . PRO A 1 199 ? -4.969 -14.661 -4.068 1.00 91.44 199 PRO A CA 1
ATOM 1502 C C . PRO A 1 199 ? -5.361 -16.136 -4.229 1.00 91.44 199 PRO A C 1
ATOM 1504 O O . PRO A 1 199 ? -5.720 -16.777 -3.246 1.00 91.44 199 PRO A O 1
ATOM 1507 N N . THR A 1 200 ? -5.266 -16.700 -5.438 1.00 92.81 200 THR A N 1
ATOM 1508 C CA . THR A 1 200 ? -5.604 -18.109 -5.702 1.00 92.81 200 THR A CA 1
ATOM 1509 C C . THR A 1 200 ? -4.521 -19.072 -5.210 1.00 92.81 200 THR A C 1
ATOM 1511 O O . THR A 1 200 ? -4.829 -20.142 -4.675 1.00 92.81 200 THR A O 1
ATOM 1514 N N . PHE A 1 201 ? -3.247 -18.715 -5.400 1.00 93.19 201 PHE A N 1
ATOM 1515 C CA . PHE A 1 201 ? -2.109 -19.577 -5.074 1.00 93.19 201 PHE A CA 1
ATOM 1516 C C . PHE A 1 201 ? -1.491 -19.278 -3.705 1.00 93.19 201 PHE A C 1
ATOM 1518 O O . PHE A 1 201 ? -0.949 -20.201 -3.098 1.00 93.19 201 PHE A O 1
ATOM 1525 N N . ALA A 1 202 ? -1.610 -18.055 -3.171 1.00 92.44 202 ALA A N 1
ATOM 1526 C CA . ALA A 1 202 ? -1.039 -17.709 -1.866 1.00 92.44 202 ALA A CA 1
ATOM 1527 C C . ALA A 1 202 ? -1.552 -18.614 -0.728 1.00 92.44 202 ALA A C 1
ATOM 1529 O O . ALA A 1 202 ? -0.717 -19.159 -0.013 1.00 92.44 202 ALA A O 1
ATOM 1530 N N . PRO A 1 203 ? -2.866 -18.893 -0.581 1.00 90.00 203 PRO A N 1
ATOM 1531 C CA . PRO A 1 203 ? -3.361 -19.764 0.490 1.00 90.00 203 PRO A CA 1
ATOM 1532 C C . PRO A 1 203 ? -2.951 -21.235 0.338 1.00 90.00 203 PRO A C 1
ATOM 1534 O O . PRO A 1 203 ? -2.992 -21.982 1.310 1.00 90.00 203 PRO A O 1
ATOM 1537 N N . LYS A 1 204 ? -2.607 -21.664 -0.884 1.00 90.88 204 LYS A N 1
ATOM 1538 C CA . LYS A 1 204 ? -2.255 -23.057 -1.203 1.00 90.88 204 LYS A CA 1
ATOM 1539 C C . LYS A 1 204 ? -0.759 -23.331 -1.063 1.00 90.88 204 LYS A C 1
ATOM 1541 O O . LYS A 1 204 ? -0.377 -24.457 -0.763 1.00 90.88 204 LYS A O 1
ATOM 1546 N N . LEU A 1 205 ? 0.070 -22.325 -1.343 1.00 91.44 205 LEU A N 1
ATOM 1547 C CA . LEU A 1 205 ? 1.524 -22.464 -1.437 1.00 91.44 205 LEU A CA 1
ATOM 1548 C C . LEU A 1 205 ? 2.282 -21.795 -0.286 1.00 91.44 205 LEU A C 1
ATOM 1550 O O . LEU A 1 205 ? 3.426 -22.166 -0.038 1.00 91.44 205 LEU A O 1
ATOM 1554 N N . LEU A 1 206 ? 1.679 -20.824 0.408 1.00 91.00 206 LEU A N 1
ATOM 1555 C CA . LEU A 1 206 ? 2.321 -20.102 1.506 1.00 91.00 206 LEU A CA 1
ATOM 1556 C C . LEU A 1 206 ? 1.732 -20.481 2.863 1.00 91.00 206 LEU A C 1
ATOM 1558 O O . LEU A 1 206 ? 0.540 -20.753 3.006 1.00 91.00 206 LEU A O 1
ATOM 1562 N N . ARG A 1 207 ? 2.581 -20.416 3.890 1.00 84.25 207 ARG A N 1
ATOM 1563 C CA . ARG A 1 207 ? 2.180 -20.498 5.298 1.00 84.25 207 ARG A CA 1
ATOM 1564 C C . ARG A 1 207 ? 2.140 -19.094 5.896 1.00 84.25 207 ARG A C 1
ATOM 1566 O O . ARG A 1 207 ? 2.949 -18.241 5.539 1.00 84.25 207 ARG A O 1
ATOM 1573 N N . LYS A 1 208 ? 1.206 -18.842 6.816 1.00 77.25 208 LYS A N 1
ATOM 1574 C CA . LYS A 1 208 ? 1.175 -17.576 7.562 1.00 77.25 208 LYS A CA 1
ATOM 1575 C C . LYS A 1 208 ? 2.350 -17.548 8.544 1.00 77.25 208 LYS A C 1
ATOM 1577 O O . LYS A 1 208 ? 2.398 -18.382 9.442 1.00 77.25 208 LYS A O 1
ATOM 1582 N N . GLY A 1 209 ? 3.282 -16.621 8.336 1.00 73.44 209 GLY A N 1
ATOM 1583 C CA . GLY A 1 209 ? 4.369 -16.336 9.274 1.00 73.44 209 GLY A CA 1
ATOM 1584 C C . GLY A 1 209 ? 3.935 -15.406 10.409 1.00 73.44 209 GLY A C 1
ATOM 1585 O O . GLY A 1 209 ? 2.778 -14.980 10.475 1.00 73.44 209 GLY A O 1
ATOM 1586 N N . GLU A 1 210 ? 4.879 -15.078 11.289 1.00 73.50 210 GLU A N 1
ATOM 1587 C CA . GLU A 1 210 ? 4.684 -14.071 12.333 1.00 73.50 210 GLU A CA 1
ATOM 1588 C C . GLU A 1 210 ? 4.418 -12.689 11.723 1.00 73.50 210 GLU A C 1
ATOM 1590 O O . GLU A 1 210 ? 4.969 -12.310 10.687 1.00 73.50 210 GLU A O 1
ATOM 1595 N N . VAL A 1 211 ? 3.526 -11.934 12.360 1.00 67.44 211 VAL A N 1
ATOM 1596 C CA . VAL A 1 211 ? 3.091 -10.627 11.872 1.00 67.44 211 VAL A CA 1
ATOM 1597 C C . VAL A 1 211 ? 4.085 -9.567 12.337 1.00 67.44 211 VAL A C 1
ATOM 1599 O O . VAL A 1 211 ? 4.107 -9.215 13.512 1.00 67.44 211 VAL A O 1
ATOM 1602 N N . GLU A 1 212 ? 4.891 -9.032 11.420 1.00 63.03 212 GLU A N 1
ATOM 1603 C CA . GLU A 1 212 ? 5.855 -7.972 11.731 1.00 63.03 212 GLU A CA 1
ATOM 1604 C C . GLU A 1 212 ? 5.133 -6.620 11.917 1.00 63.03 212 GLU A C 1
ATOM 1606 O O . GLU A 1 212 ? 4.640 -6.053 10.934 1.00 63.03 212 GLU A O 1
ATOM 1611 N N . PRO A 1 213 ? 5.067 -6.050 13.138 1.00 62.66 213 PRO A N 1
ATOM 1612 C CA . PRO A 1 213 ? 4.188 -4.912 13.434 1.00 62.66 213 PRO A CA 1
ATOM 1613 C C . PRO A 1 213 ? 4.506 -3.646 12.628 1.00 62.66 213 PRO A C 1
ATOM 1615 O O . PRO A 1 213 ? 3.648 -2.780 12.461 1.00 62.66 213 PRO A O 1
ATOM 1618 N N . THR A 1 214 ? 5.735 -3.515 12.125 1.00 58.72 214 THR A N 1
ATOM 1619 C CA . THR A 1 214 ? 6.213 -2.387 11.310 1.00 58.72 214 THR A CA 1
ATOM 1620 C C . THR A 1 214 ? 5.715 -2.447 9.863 1.00 58.72 214 THR A C 1
ATOM 1622 O O . THR A 1 214 ? 5.612 -1.404 9.217 1.00 58.72 214 THR A O 1
ATOM 1625 N N . LYS A 1 215 ? 5.343 -3.635 9.364 1.00 55.66 215 LYS A N 1
ATOM 1626 C CA . LYS A 1 215 ? 4.953 -3.879 7.962 1.00 55.66 215 LYS A CA 1
ATOM 1627 C C . LYS A 1 215 ? 3.459 -4.110 7.758 1.00 55.66 215 LYS A C 1
ATOM 1629 O O . LYS A 1 215 ? 3.017 -4.247 6.619 1.00 55.66 215 LYS A O 1
ATOM 1634 N N . VAL A 1 216 ? 2.669 -4.097 8.828 1.00 58.16 216 VAL A N 1
ATOM 1635 C CA . VAL A 1 216 ? 1.209 -4.162 8.736 1.00 58.16 216 VAL A CA 1
ATOM 1636 C C . VAL A 1 216 ? 0.657 -2.761 8.496 1.00 58.16 216 VAL A C 1
ATOM 1638 O O . VAL A 1 216 ? 0.763 -1.884 9.353 1.00 58.16 216 VAL A O 1
ATOM 1641 N N . ALA A 1 217 ? 0.042 -2.544 7.335 1.00 54.69 217 ALA A N 1
ATOM 1642 C CA . ALA A 1 217 ? -0.931 -1.469 7.204 1.00 54.69 217 ALA A CA 1
ATOM 1643 C C . ALA A 1 217 ? -2.132 -1.846 8.083 1.00 54.69 217 ALA A C 1
ATOM 1645 O O . ALA A 1 217 ? -2.682 -2.938 7.920 1.00 54.69 217 ALA A O 1
ATOM 1646 N N . ILE A 1 218 ? -2.517 -0.993 9.040 1.00 52.84 218 ILE A N 1
ATOM 1647 C CA . ILE A 1 218 ? -3.740 -1.187 9.832 1.00 52.84 218 ILE A CA 1
ATOM 1648 C C . ILE A 1 218 ? -4.918 -0.994 8.870 1.00 52.84 218 ILE A C 1
ATOM 1650 O O . ILE A 1 218 ? -5.453 0.094 8.721 1.00 52.84 218 ILE A O 1
ATOM 1654 N N . ALA A 1 219 ? -5.255 -2.053 8.138 1.00 53.84 219 ALA A N 1
ATOM 1655 C CA . ALA A 1 219 ? -6.312 -2.069 7.132 1.00 53.84 219 ALA A CA 1
ATOM 1656 C C . ALA A 1 219 ? -7.625 -2.642 7.686 1.00 53.84 219 ALA A C 1
ATOM 1658 O O . ALA A 1 219 ? -8.589 -2.819 6.944 1.00 53.84 219 ALA A O 1
ATOM 1659 N N . ARG A 1 220 ? -7.679 -2.979 8.983 1.00 62.56 220 ARG A N 1
ATOM 1660 C CA . ARG A 1 220 ? -8.929 -3.399 9.616 1.00 62.56 220 ARG A CA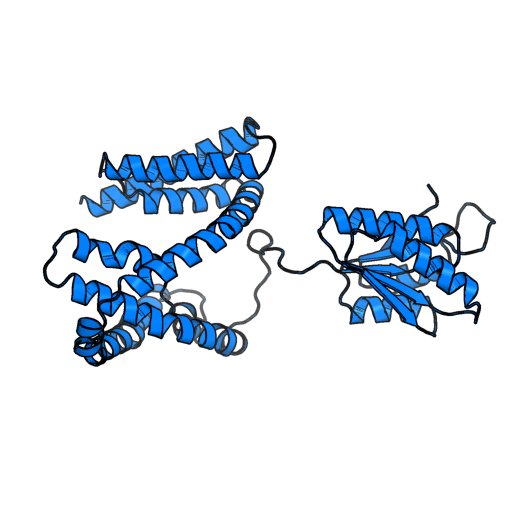 1
ATOM 1661 C C . ARG A 1 220 ? -9.663 -2.172 10.127 1.00 62.56 220 ARG A C 1
ATOM 1663 O O . ARG A 1 220 ? -9.155 -1.453 10.980 1.00 62.56 220 ARG A O 1
ATOM 1670 N N . ARG A 1 221 ? -10.871 -1.985 9.603 1.00 73.81 221 ARG A N 1
ATOM 1671 C CA . ARG A 1 221 ? -11.875 -1.078 10.154 1.00 73.81 221 ARG A CA 1
ATOM 1672 C C . ARG A 1 221 ? -12.149 -1.518 11.591 1.00 73.81 221 ARG A C 1
ATOM 1674 O O . ARG A 1 221 ? -12.514 -2.670 11.818 1.00 73.81 221 ARG A O 1
ATOM 1681 N N . ILE A 1 222 ? -11.869 -0.643 12.549 1.00 89.81 222 ILE A N 1
ATOM 1682 C CA . ILE A 1 222 ? -12.012 -0.951 13.972 1.00 89.81 222 ILE A CA 1
ATOM 1683 C C . ILE A 1 222 ? -13.499 -0.901 14.299 1.00 89.81 222 ILE A C 1
ATOM 1685 O O . ILE A 1 222 ? -14.144 0.114 14.058 1.00 89.81 222 ILE A O 1
ATOM 1689 N N . VAL A 1 223 ? -14.041 -1.997 14.821 1.00 95.38 223 VAL A N 1
ATOM 1690 C CA . VAL A 1 223 ? -15.420 -2.053 15.312 1.00 95.38 223 VAL A CA 1
ATOM 1691 C C . VAL A 1 223 ? -15.365 -2.075 16.833 1.00 95.38 223 VAL A C 1
ATOM 1693 O O . VAL A 1 223 ? -14.685 -2.922 17.405 1.00 95.38 223 VAL A O 1
ATOM 1696 N N . LEU A 1 224 ? -16.049 -1.144 17.485 1.00 97.44 224 LEU A N 1
ATOM 1697 C CA . LEU A 1 224 ? -16.170 -1.060 18.940 1.00 97.44 224 LEU A CA 1
ATOM 1698 C C . LEU A 1 224 ? -17.576 -1.498 19.348 1.00 97.44 224 LEU A C 1
ATOM 1700 O O . LEU A 1 224 ? -18.545 -1.142 18.679 1.00 97.44 224 LEU A O 1
ATOM 1704 N N . LEU A 1 225 ? -17.709 -2.244 20.442 1.00 97.94 225 LEU A N 1
ATOM 1705 C CA . LEU A 1 225 ? -19.011 -2.578 21.020 1.00 97.94 225 LEU A CA 1
ATOM 1706 C C . LEU A 1 225 ? -19.305 -1.634 22.183 1.00 97.94 225 LEU A C 1
ATOM 1708 O O . LEU A 1 225 ? -18.521 -1.570 23.117 1.00 97.94 225 LEU A O 1
ATOM 1712 N N . ALA A 1 226 ? -20.442 -0.951 22.169 1.00 97.81 226 ALA A N 1
ATOM 1713 C CA . ALA A 1 226 ? -20.989 -0.262 23.329 1.00 97.81 226 ALA A CA 1
ATOM 1714 C C . ALA A 1 226 ? -22.135 -1.090 23.906 1.00 97.81 226 ALA A C 1
ATOM 1716 O O . ALA A 1 226 ? -23.217 -1.140 23.322 1.00 97.81 226 ALA A O 1
ATOM 1717 N N . ALA A 1 227 ? -21.894 -1.750 25.036 1.00 96.06 227 ALA A N 1
ATOM 1718 C CA . ALA A 1 227 ? -22.924 -2.478 25.762 1.00 96.06 227 ALA A CA 1
ATOM 1719 C C . ALA A 1 227 ? -23.632 -1.523 26.731 1.00 96.06 227 ALA A C 1
ATOM 1721 O O . ALA A 1 227 ? -23.039 -1.064 27.712 1.00 96.06 227 ALA A O 1
ATOM 1722 N N . VAL A 1 228 ? -24.894 -1.219 26.432 1.00 94.44 228 VAL A N 1
ATOM 1723 C CA . VAL A 1 228 ? -25.695 -0.205 27.124 1.00 94.44 228 VAL A CA 1
ATOM 1724 C C . VAL A 1 228 ? -26.990 -0.797 27.680 1.00 94.44 228 VAL A C 1
ATOM 1726 O O . VAL A 1 228 ? -27.628 -1.664 27.080 1.00 94.44 228 VAL A O 1
ATOM 1729 N N . ASP A 1 229 ? -27.398 -0.309 28.844 1.00 89.75 229 ASP A N 1
ATOM 1730 C CA . ASP A 1 229 ? -28.722 -0.535 29.420 1.00 89.75 229 ASP A CA 1
ATOM 1731 C C . ASP A 1 229 ? -29.565 0.752 29.329 1.00 89.75 229 ASP A C 1
ATOM 1733 O O . ASP A 1 229 ? -29.175 1.716 28.675 1.00 89.75 229 ASP A O 1
ATOM 1737 N N . THR A 1 230 ? -30.741 0.774 29.955 1.00 87.44 230 THR A N 1
ATOM 1738 C CA . THR A 1 230 ? -31.592 1.977 30.039 1.00 87.44 230 THR A CA 1
ATOM 1739 C C . THR A 1 230 ? -31.212 2.882 31.217 1.00 87.44 230 THR A C 1
ATOM 1741 O O . THR A 1 230 ? -31.994 3.738 31.628 1.00 87.44 230 THR A O 1
ATOM 1744 N N . SER A 1 231 ? -30.038 2.673 31.825 1.00 86.62 231 SER A N 1
ATOM 1745 C CA . SER A 1 231 ? -29.590 3.474 32.961 1.00 86.62 231 SER A CA 1
ATOM 1746 C C . SER A 1 231 ? -28.911 4.773 32.500 1.00 86.62 231 SER A C 1
ATOM 1748 O O . SER A 1 231 ? -28.445 4.869 31.363 1.00 86.62 231 SER A O 1
ATOM 1750 N N . PRO A 1 232 ? -28.767 5.775 33.388 1.00 85.56 232 PRO A N 1
ATOM 1751 C CA . PRO A 1 232 ? -28.073 7.021 33.054 1.00 85.56 232 PRO A CA 1
ATOM 1752 C C . PRO A 1 232 ? -26.616 6.834 32.594 1.00 85.56 232 PRO A C 1
ATOM 1754 O O . PRO A 1 232 ? -26.104 7.673 31.860 1.00 85.56 232 PRO A O 1
ATOM 1757 N N . LEU A 1 233 ? -25.959 5.732 32.987 1.00 88.56 233 LEU A N 1
ATOM 1758 C CA . LEU A 1 233 ? -24.580 5.412 32.592 1.00 88.56 233 LEU A CA 1
ATOM 1759 C C . LEU A 1 233 ? -24.447 5.070 31.101 1.00 88.56 233 LEU A C 1
ATOM 1761 O O . LEU A 1 233 ? -23.338 5.104 30.568 1.00 88.56 233 LEU A O 1
ATOM 1765 N N . ALA A 1 234 ? -25.551 4.780 30.405 1.00 91.88 234 ALA A N 1
ATOM 1766 C CA . ALA A 1 234 ? -25.540 4.563 28.963 1.00 91.88 234 ALA A CA 1
ATOM 1767 C C . ALA A 1 234 ? -24.985 5.778 28.207 1.00 91.88 234 ALA A C 1
ATOM 1769 O O . ALA A 1 234 ? -24.241 5.613 27.242 1.00 91.88 234 ALA A O 1
ATOM 1770 N N . VAL A 1 235 ? -25.275 6.995 28.680 1.00 93.62 235 VAL A N 1
ATOM 17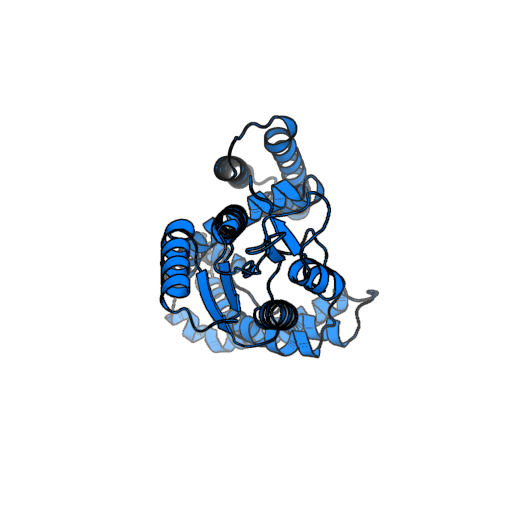71 C CA . VAL A 1 235 ? -24.757 8.233 28.084 1.00 93.62 235 VAL A CA 1
ATOM 1772 C C . VAL A 1 235 ? -23.233 8.292 28.184 1.00 93.62 235 VAL A C 1
ATOM 1774 O O . VAL A 1 235 ? -22.573 8.566 27.184 1.00 93.62 235 VAL A O 1
ATOM 1777 N N . ASP A 1 236 ? -22.662 7.975 29.347 1.00 94.19 236 ASP A N 1
ATOM 1778 C CA . ASP A 1 236 ? -21.209 7.979 29.556 1.00 94.19 236 ASP A CA 1
ATOM 1779 C C . ASP A 1 236 ? -20.510 6.919 28.689 1.00 94.19 236 ASP A C 1
ATOM 1781 O O . ASP A 1 236 ? -19.465 7.178 28.087 1.00 94.19 236 ASP A O 1
ATOM 1785 N N . VAL A 1 237 ? -21.117 5.735 28.554 1.00 95.69 237 VAL A N 1
ATOM 1786 C CA . VAL A 1 237 ? -20.635 4.669 27.659 1.00 95.69 237 VAL A CA 1
ATOM 1787 C C . VAL A 1 237 ? -20.661 5.124 26.200 1.00 95.69 237 VAL A C 1
ATOM 1789 O O . VAL A 1 237 ? -19.670 4.950 25.487 1.00 95.69 237 VAL A O 1
ATOM 1792 N N . LEU A 1 238 ? -21.762 5.740 25.757 1.00 96.50 238 LEU A N 1
ATOM 1793 C CA . LEU A 1 238 ? -21.908 6.263 24.397 1.00 96.50 238 LEU A CA 1
ATOM 1794 C C . LEU A 1 238 ? -20.915 7.396 24.114 1.00 96.50 238 LEU A C 1
ATOM 1796 O O . LEU A 1 238 ? -20.309 7.427 23.047 1.00 96.50 238 LEU A O 1
ATOM 1800 N N . LEU A 1 239 ? -20.682 8.297 25.069 1.00 96.19 239 LEU A N 1
ATOM 1801 C CA . LEU A 1 239 ? -19.661 9.338 24.943 1.00 96.19 239 LEU A CA 1
ATOM 1802 C C . LEU A 1 239 ? -18.259 8.736 24.848 1.00 96.19 239 LEU A C 1
ATOM 1804 O O . LEU A 1 239 ? -17.465 9.156 24.001 1.00 96.19 239 LEU A O 1
ATOM 1808 N N . LYS A 1 240 ? -17.959 7.723 25.670 1.00 96.25 240 LYS A N 1
ATOM 1809 C CA . LYS A 1 240 ? -16.639 7.095 25.671 1.00 96.25 240 LYS A CA 1
ATOM 1810 C C . LYS A 1 240 ? -16.367 6.321 24.388 1.00 96.25 240 LYS A C 1
ATOM 1812 O O . LYS A 1 240 ? -15.296 6.476 23.802 1.00 96.25 240 LYS A O 1
ATOM 1817 N N . VAL A 1 241 ? -17.329 5.523 23.922 1.00 96.94 241 VAL A N 1
ATOM 1818 C CA . VAL A 1 241 ? -17.184 4.805 22.649 1.00 96.94 241 VAL A CA 1
ATOM 1819 C C . VAL A 1 241 ? -17.094 5.788 21.481 1.00 96.94 241 VAL A C 1
ATOM 1821 O O . VAL A 1 241 ? -16.325 5.549 20.555 1.00 96.94 241 VAL A O 1
ATOM 1824 N N . ALA A 1 242 ? -17.806 6.921 21.543 1.00 96.56 242 ALA A N 1
ATOM 1825 C CA . ALA A 1 242 ? -17.738 7.954 20.518 1.00 96.56 242 ALA A CA 1
ATOM 1826 C C . ALA A 1 242 ? -16.352 8.601 20.448 1.00 96.56 242 ALA A C 1
ATOM 1828 O O . ALA A 1 242 ? -15.801 8.791 19.366 1.00 96.56 242 ALA A O 1
ATOM 1829 N N . GLU A 1 243 ? -15.763 8.917 21.603 1.00 95.69 243 GLU A N 1
ATOM 1830 C CA . GLU A 1 243 ? -14.395 9.423 21.691 1.00 95.69 243 GLU A CA 1
ATOM 1831 C C . GLU A 1 243 ? -13.392 8.443 21.063 1.00 95.69 243 GLU A C 1
ATOM 1833 O O . GLU A 1 243 ? -12.559 8.848 20.250 1.00 95.69 243 GLU A O 1
ATOM 1838 N N . LEU A 1 244 ? -13.484 7.156 21.412 1.00 94.75 244 LEU A N 1
ATOM 1839 C CA . LEU A 1 244 ? -12.608 6.119 20.864 1.00 94.75 244 LEU A CA 1
ATOM 1840 C C . LEU A 1 244 ? -12.797 5.972 19.351 1.00 94.75 244 LEU A C 1
ATOM 1842 O O . LEU A 1 244 ? -11.810 6.007 18.618 1.00 94.75 244 LEU A O 1
ATOM 1846 N N . ALA A 1 245 ? -14.046 5.899 18.884 1.00 94.94 245 ALA A N 1
ATOM 1847 C CA . ALA A 1 245 ? -14.378 5.794 17.467 1.00 94.94 245 ALA A CA 1
ATOM 1848 C C . ALA A 1 245 ? -13.826 6.976 16.658 1.00 94.94 245 ALA A C 1
ATOM 1850 O O . ALA A 1 245 ? -13.231 6.763 15.606 1.00 94.94 245 ALA A O 1
ATOM 1851 N N . ARG A 1 246 ? -13.929 8.215 17.163 1.00 93.44 246 ARG A N 1
ATOM 1852 C CA . ARG A 1 246 ? -13.367 9.408 16.498 1.00 93.44 246 ARG A CA 1
ATOM 1853 C C . ARG A 1 246 ? -11.846 9.364 16.400 1.00 93.44 246 ARG A C 1
ATOM 1855 O O . ARG A 1 246 ? -11.285 9.774 15.389 1.00 93.44 246 ARG A O 1
ATOM 1862 N N . ARG A 1 247 ? -11.166 8.868 17.438 1.00 90.88 247 ARG A N 1
ATOM 1863 C CA . ARG A 1 247 ? -9.696 8.767 17.458 1.00 90.88 247 ARG A CA 1
ATOM 1864 C C . ARG A 1 247 ? -9.166 7.710 16.491 1.00 90.88 247 ARG A C 1
ATOM 1866 O O . ARG A 1 247 ? -8.033 7.840 16.034 1.00 90.88 247 ARG A O 1
ATOM 1873 N N . CYS A 1 248 ? -9.950 6.671 16.211 1.00 86.75 248 CYS A N 1
ATOM 1874 C CA . CYS A 1 248 ? -9.525 5.539 15.392 1.00 86.75 248 CYS A CA 1
ATOM 1875 C C . CYS A 1 248 ? -10.235 5.421 14.030 1.00 86.75 248 CYS A C 1
ATOM 1877 O O . CYS A 1 248 ? -9.970 4.459 13.313 1.00 86.75 248 CYS A O 1
ATOM 1879 N N . ASP A 1 249 ? -11.111 6.373 13.677 1.00 87.44 249 ASP A N 1
ATOM 1880 C CA . ASP A 1 249 ? -12.046 6.290 12.535 1.00 87.44 249 ASP A CA 1
ATOM 1881 C C . ASP A 1 249 ? -12.838 4.960 12.517 1.00 87.44 249 ASP A C 1
ATOM 1883 O O . ASP A 1 249 ? -12.986 4.270 11.501 1.00 87.44 249 ASP A O 1
ATOM 1887 N N . GLY A 1 250 ? -13.302 4.561 13.705 1.00 91.44 250 GLY A N 1
ATOM 1888 C CA . GLY A 1 250 ? -13.968 3.289 13.968 1.00 91.44 250 GLY A CA 1
ATOM 1889 C C . GLY A 1 250 ? -15.484 3.311 13.754 1.00 91.44 250 GLY A C 1
ATOM 1890 O O . GLY A 1 250 ? -16.136 4.354 13.741 1.00 91.44 250 GLY A O 1
ATOM 1891 N N . GLU A 1 251 ? -16.060 2.121 13.610 1.00 95.44 251 GLU A N 1
ATOM 1892 C CA . GLU A 1 251 ? -17.503 1.889 13.675 1.00 95.44 251 GLU A CA 1
ATOM 1893 C C . GLU A 1 251 ? -17.926 1.480 15.080 1.00 95.44 251 GLU A C 1
ATOM 1895 O O . GLU A 1 251 ? -17.157 0.864 15.817 1.00 95.44 251 GLU A O 1
ATOM 1900 N N . VAL A 1 252 ? -19.185 1.745 15.419 1.00 97.62 252 VAL A N 1
ATOM 1901 C CA . VAL A 1 252 ? -19.750 1.361 16.713 1.00 97.62 252 VAL A CA 1
ATOM 1902 C C . VAL A 1 252 ? -20.919 0.401 16.525 1.00 97.62 252 VAL A C 1
ATOM 1904 O O . VAL A 1 252 ? -21.861 0.663 15.781 1.00 97.62 252 VAL A O 1
ATOM 1907 N N . VAL A 1 253 ? -20.898 -0.713 17.240 1.00 97.88 253 VAL A N 1
ATOM 1908 C CA . VAL A 1 253 ? -22.081 -1.535 17.477 1.00 97.88 253 VAL A CA 1
ATOM 1909 C C . VAL A 1 253 ? -22.605 -1.154 18.850 1.00 97.88 253 VAL A C 1
ATOM 1911 O O . VAL A 1 253 ? -21.918 -1.342 19.844 1.00 97.88 253 VAL A O 1
ATOM 1914 N N . VAL A 1 254 ? -23.802 -0.588 18.915 1.00 97.75 254 VAL A N 1
ATOM 1915 C CA . VAL A 1 254 ? -24.488 -0.306 20.177 1.00 97.75 254 VAL A CA 1
ATOM 1916 C C . VAL A 1 254 ? -25.410 -1.477 20.458 1.00 97.75 254 VAL A C 1
ATOM 1918 O O . VAL A 1 254 ? -26.301 -1.761 19.661 1.00 97.75 254 VAL A O 1
ATOM 1921 N N . LEU A 1 255 ? -25.170 -2.172 21.562 1.00 97.38 255 LEU A N 1
ATOM 1922 C CA . LEU A 1 255 ? -25.909 -3.357 21.963 1.00 97.38 255 LEU A CA 1
ATOM 1923 C C . LEU A 1 255 ? -26.714 -3.066 23.221 1.00 97.38 255 LEU A C 1
ATOM 1925 O O . LEU A 1 255 ? -26.151 -2.706 24.254 1.00 97.38 255 LEU A O 1
ATOM 1929 N N . HIS A 1 256 ? -28.013 -3.324 23.137 1.00 95.12 256 HIS A N 1
ATOM 1930 C CA . HIS A 1 256 ? -28.896 -3.387 24.288 1.00 95.12 256 HIS A CA 1
ATOM 1931 C C . HIS A 1 256 ? -29.469 -4.801 24.434 1.00 95.12 256 HIS A C 1
ATOM 1933 O O . HIS A 1 256 ? -30.028 -5.352 23.485 1.00 95.12 256 HIS A O 1
ATOM 1939 N N . VAL A 1 257 ? -29.338 -5.397 25.620 1.00 92.12 257 VAL A N 1
ATOM 1940 C CA . VAL A 1 257 ? -29.946 -6.699 25.921 1.00 92.12 257 VAL A CA 1
ATOM 1941 C C . VAL A 1 257 ? -31.264 -6.461 26.650 1.00 92.12 257 VAL A C 1
ATOM 1943 O O . VAL A 1 257 ? -31.276 -5.930 27.760 1.00 92.12 257 VAL A O 1
ATOM 1946 N N . ILE A 1 258 ? -32.369 -6.845 26.019 1.00 88.25 258 ILE A N 1
ATOM 1947 C CA . ILE A 1 258 ? -33.724 -6.627 26.523 1.00 88.25 258 ILE A CA 1
ATOM 1948 C C . ILE A 1 258 ? -33.942 -7.522 27.750 1.00 88.25 258 ILE A C 1
ATOM 1950 O O . ILE A 1 258 ? -33.956 -8.747 27.638 1.00 88.25 258 ILE A O 1
ATOM 1954 N N . GLN A 1 259 ? -34.121 -6.898 28.918 1.00 81.12 259 GLN A N 1
ATOM 1955 C CA . GLN A 1 259 ? -34.526 -7.570 30.163 1.00 81.12 259 GLN A CA 1
ATOM 1956 C C . GLN A 1 259 ? -35.992 -7.301 30.541 1.00 81.12 259 GLN A C 1
ATOM 1958 O O . GLN A 1 259 ? -36.580 -8.075 31.292 1.00 81.12 259 GLN A O 1
ATOM 1963 N N . SER A 1 260 ? -36.580 -6.217 30.029 1.00 71.81 260 SER A N 1
ATOM 1964 C CA . SER A 1 260 ? -37.964 -5.797 30.275 1.00 71.81 260 SER A CA 1
ATOM 1965 C C . SER A 1 260 ? -38.568 -5.184 29.010 1.00 71.81 260 SER A C 1
ATOM 1967 O O . SER A 1 260 ? -37.855 -4.535 28.247 1.00 71.81 260 SER A O 1
ATOM 1969 N N . GLU A 1 261 ? -39.877 -5.337 28.806 1.00 66.06 261 GLU A N 1
ATOM 1970 C CA . GLU A 1 261 ? -40.614 -4.828 27.632 1.00 66.06 261 GLU A CA 1
ATOM 1971 C C . GLU A 1 261 ? -40.916 -3.314 27.700 1.00 66.06 261 GLU A C 1
ATOM 1973 O O . GLU A 1 261 ? -41.978 -2.856 27.286 1.00 66.06 261 GLU A O 1
ATOM 1978 N N . ASP A 1 262 ? -39.992 -2.511 28.232 1.00 78.25 262 ASP A N 1
ATOM 1979 C CA . ASP A 1 262 ? -40.159 -1.057 28.273 1.00 78.25 262 ASP A CA 1
ATOM 1980 C C . ASP A 1 262 ? -39.728 -0.431 26.939 1.00 78.25 262 ASP A C 1
ATOM 1982 O O . ASP A 1 262 ? -38.575 -0.041 26.731 1.00 78.25 262 ASP A O 1
ATOM 1986 N N . ALA A 1 263 ? -40.682 -0.374 26.011 1.00 81.38 263 ALA A N 1
ATOM 1987 C CA . ALA A 1 263 ? -40.478 0.175 24.677 1.00 81.38 263 ALA A CA 1
ATOM 1988 C C . ALA A 1 263 ? -40.106 1.668 24.692 1.00 81.38 263 ALA A C 1
ATOM 1990 O O . ALA A 1 263 ? -39.372 2.116 23.809 1.00 81.38 263 ALA A O 1
ATOM 1991 N N . GLU A 1 264 ? -40.572 2.434 25.684 1.00 85.62 264 GLU A N 1
ATOM 1992 C CA . GLU A 1 264 ? -40.327 3.876 25.757 1.00 85.62 264 GLU A CA 1
ATOM 1993 C C . GLU A 1 264 ? -38.869 4.159 26.132 1.00 85.62 264 GLU A C 1
ATOM 1995 O O . GLU A 1 264 ? -38.189 4.935 25.456 1.00 85.62 264 GLU A O 1
ATOM 2000 N N . SER A 1 265 ? -38.344 3.445 27.130 1.00 85.38 265 SER A N 1
ATOM 2001 C CA . SER A 1 265 ? -36.934 3.555 27.522 1.00 85.38 265 SER A CA 1
ATOM 2002 C C . SER A 1 265 ? -35.969 3.138 26.402 1.00 85.38 265 SER A C 1
ATOM 2004 O O . SER A 1 265 ? -34.913 3.751 26.225 1.00 85.38 265 SER A O 1
ATOM 2006 N N . ILE A 1 266 ? -36.319 2.117 25.610 1.00 88.00 266 ILE A N 1
ATOM 2007 C CA . ILE A 1 266 ? -35.501 1.687 24.462 1.00 88.00 266 ILE A CA 1
ATOM 2008 C C . ILE A 1 266 ? -35.492 2.766 23.372 1.00 88.00 266 ILE A C 1
ATOM 2010 O O . ILE A 1 266 ? -34.442 3.031 22.779 1.00 88.00 266 ILE A O 1
ATOM 2014 N N . GLU A 1 267 ? -36.631 3.410 23.110 1.00 89.38 267 GLU A N 1
ATOM 2015 C CA . GLU A 1 267 ? -36.709 4.472 22.105 1.00 89.38 267 GLU A CA 1
ATOM 2016 C C . GLU A 1 267 ? -35.942 5.727 22.545 1.00 89.38 267 GLU A C 1
ATOM 2018 O O . GLU A 1 267 ? -35.206 6.313 21.747 1.00 89.38 267 GLU A O 1
ATOM 2023 N N . GLN A 1 268 ? -35.993 6.081 23.834 1.00 91.19 268 GLN A N 1
ATOM 2024 C CA . GLN A 1 268 ? -35.155 7.145 24.397 1.00 91.19 268 GLN A CA 1
ATOM 2025 C C . GLN A 1 268 ? -33.659 6.846 24.217 1.00 91.19 268 GLN A C 1
ATOM 2027 O O . GLN A 1 268 ? -32.900 7.711 23.768 1.00 91.19 268 GLN A O 1
ATOM 2032 N N . LEU A 1 269 ? -33.227 5.611 24.489 1.00 92.12 269 LEU A N 1
ATOM 2033 C CA . LEU A 1 269 ? -31.839 5.185 24.293 1.00 92.12 269 LEU A CA 1
ATOM 2034 C C . LEU A 1 269 ? -31.423 5.235 22.812 1.00 92.12 269 LEU A C 1
ATOM 2036 O O . LEU A 1 269 ? -30.307 5.655 22.487 1.00 92.12 269 LEU A O 1
ATOM 2040 N N . ARG A 1 270 ? -32.319 4.860 21.889 1.00 93.75 270 ARG A N 1
ATOM 2041 C CA . ARG A 1 270 ? -32.092 5.003 20.441 1.00 93.75 270 ARG A CA 1
ATOM 2042 C C . ARG A 1 270 ? -31.937 6.463 20.034 1.00 93.75 270 ARG A C 1
ATOM 2044 O O . ARG A 1 270 ? -31.019 6.785 19.277 1.00 93.75 270 ARG A O 1
ATOM 2051 N N . GLN A 1 271 ? -32.783 7.351 20.553 1.00 94.19 271 GLN A N 1
ATOM 2052 C CA . GLN A 1 271 ? -32.701 8.784 20.283 1.00 94.19 271 GLN A CA 1
ATOM 2053 C C . GLN A 1 271 ? -31.384 9.380 20.802 1.00 94.19 271 GLN A C 1
ATOM 2055 O O . GLN A 1 271 ? -30.698 10.084 20.057 1.00 94.19 271 GLN A O 1
ATOM 2060 N N . GLN A 1 272 ? -30.985 9.042 22.032 1.00 94.12 272 GLN A N 1
ATOM 2061 C CA . GLN A 1 272 ? -29.699 9.449 22.606 1.00 94.12 272 GLN A CA 1
ATOM 2062 C C . GLN A 1 272 ? -28.521 8.936 21.777 1.00 94.12 272 GLN A C 1
ATOM 2064 O O . GLN A 1 272 ? -27.613 9.700 21.453 1.00 94.12 272 GLN A O 1
ATOM 2069 N N . THR A 1 273 ? -28.558 7.666 21.367 1.00 96.00 273 THR A N 1
ATOM 2070 C CA . THR A 1 273 ? -27.526 7.079 20.503 1.00 96.00 273 THR A CA 1
ATOM 2071 C C . THR A 1 273 ? -27.412 7.849 19.191 1.00 96.00 273 THR A C 1
ATOM 2073 O O . THR A 1 273 ? -26.311 8.217 18.784 1.00 96.00 273 THR A O 1
ATOM 2076 N N . ARG A 1 274 ? -28.545 8.154 18.548 1.00 96.31 274 ARG A N 1
ATOM 2077 C CA . ARG A 1 274 ? -28.578 8.911 17.293 1.00 96.31 274 ARG A CA 1
ATOM 2078 C C . ARG A 1 274 ? -27.989 10.309 17.436 1.00 96.31 274 ARG A C 1
ATOM 2080 O O . ARG A 1 274 ? -27.359 10.783 16.497 1.00 96.31 274 ARG A O 1
ATOM 2087 N N . GLN A 1 275 ? -28.192 10.954 18.580 1.00 96.25 275 GLN A N 1
ATOM 2088 C CA . GLN A 1 275 ? -27.639 12.275 18.859 1.00 96.25 275 GLN A CA 1
ATOM 2089 C C . GLN A 1 275 ? -26.132 12.220 19.150 1.00 96.25 275 GLN A C 1
ATOM 2091 O O . GLN A 1 275 ? -25.374 13.003 18.585 1.00 96.25 275 GLN A O 1
ATOM 2096 N N . LEU A 1 276 ? -25.687 11.300 20.011 1.00 95.69 276 LEU A N 1
ATOM 2097 C CA . LEU A 1 276 ? -24.296 11.223 20.480 1.00 95.69 276 LEU A CA 1
ATOM 2098 C C . LEU A 1 276 ? -23.333 10.626 19.446 1.00 95.69 276 LEU A C 1
ATOM 2100 O O . LEU A 1 276 ? -22.145 10.958 19.452 1.00 95.69 276 LEU A O 1
ATOM 2104 N N . LEU A 1 277 ? -23.847 9.763 18.566 1.00 96.56 277 LEU A N 1
ATOM 2105 C CA . LEU A 1 277 ? -23.107 9.115 17.481 1.00 96.56 277 LEU A CA 1
ATOM 2106 C C . LEU A 1 277 ? -23.478 9.679 16.100 1.00 96.56 277 LEU A C 1
ATOM 2108 O O . LEU A 1 277 ? -23.295 8.996 15.097 1.00 96.56 277 LEU A O 1
ATOM 2112 N N . ALA A 1 278 ? -24.014 10.903 16.022 1.00 94.62 278 ALA A N 1
ATOM 2113 C CA . ALA A 1 278 ? -24.478 11.499 14.763 1.00 94.62 278 ALA A CA 1
ATOM 2114 C C . ALA A 1 278 ? -23.382 11.589 13.681 1.00 94.62 278 ALA A C 1
ATOM 2116 O O . ALA A 1 278 ? -23.679 11.515 12.490 1.00 94.62 278 ALA A O 1
ATOM 2117 N N . ASP A 1 279 ? -22.123 11.735 14.096 1.00 94.25 279 ASP A N 1
ATOM 2118 C CA . ASP A 1 279 ? -20.932 11.819 13.250 1.00 94.25 279 ASP A CA 1
ATOM 2119 C C . ASP A 1 279 ? -20.206 10.472 13.063 1.00 94.25 279 ASP A C 1
ATOM 2121 O O . ASP A 1 279 ? -19.166 10.415 12.409 1.00 94.25 279 ASP A O 1
ATOM 2125 N N . ILE A 1 280 ? -20.740 9.378 13.617 1.00 95.44 280 ILE A N 1
ATOM 2126 C CA . ILE A 1 280 ? -20.088 8.064 13.658 1.00 95.44 280 ILE A CA 1
ATOM 2127 C C . ILE A 1 280 ? -20.963 7.023 12.959 1.00 95.44 280 ILE A C 1
ATOM 2129 O O . ILE A 1 280 ? -22.180 6.972 13.116 1.00 95.44 280 ILE A O 1
ATOM 2133 N N . ARG A 1 281 ? -20.337 6.124 12.193 1.00 94.44 281 ARG A N 1
ATOM 2134 C CA . ARG A 1 281 ? -21.040 4.978 11.600 1.00 94.44 281 ARG A CA 1
ATOM 2135 C C . ARG A 1 281 ? -21.370 3.980 12.706 1.00 94.44 281 ARG A C 1
ATOM 2137 O O . ARG A 1 281 ? -20.462 3.338 13.233 1.00 94.44 281 ARG A O 1
ATOM 2144 N N . TYR A 1 282 ? -22.651 3.840 13.040 1.00 96.94 282 TYR A N 1
ATOM 2145 C CA . TYR A 1 282 ? -23.088 2.910 14.076 1.00 96.94 282 TYR A CA 1
ATOM 2146 C C . TYR A 1 282 ? -24.243 2.004 13.644 1.00 96.94 282 TYR A C 1
ATOM 2148 O O . TYR A 1 282 ? -24.988 2.299 12.707 1.00 96.94 282 TYR A O 1
ATOM 2156 N N . ARG A 1 283 ? -24.392 0.881 14.353 1.00 96.69 283 ARG A N 1
ATOM 2157 C CA . ARG A 1 283 ? -25.559 -0.009 14.289 1.00 96.69 283 ARG A CA 1
ATOM 2158 C C . ARG A 1 283 ? -26.118 -0.189 15.689 1.00 96.69 283 ARG A C 1
ATOM 2160 O O . ARG A 1 283 ? -25.365 -0.540 16.589 1.00 96.69 283 ARG A O 1
ATOM 2167 N N . PHE A 1 284 ? -27.416 0.027 15.860 1.00 96.38 284 PHE A N 1
ATOM 2168 C CA . PHE A 1 284 ? -28.105 -0.259 17.116 1.00 96.38 284 PHE A CA 1
ATOM 2169 C C . PHE A 1 284 ? -28.740 -1.646 17.038 1.00 96.38 284 PHE A C 1
ATOM 2171 O O . PHE A 1 284 ? -29.540 -1.906 16.139 1.00 96.38 284 PHE A O 1
ATOM 2178 N N . ILE A 1 285 ? -28.378 -2.533 17.959 1.00 95.62 285 ILE A N 1
ATOM 2179 C CA . ILE A 1 285 ? -28.821 -3.924 17.997 1.00 95.62 285 ILE A CA 1
ATOM 2180 C C . ILE A 1 285 ? -29.482 -4.186 19.343 1.00 95.62 285 ILE A C 1
ATOM 2182 O O . ILE A 1 285 ? -28.974 -3.797 20.394 1.00 95.62 285 ILE A O 1
ATOM 2186 N N . THR A 1 286 ? -30.611 -4.881 19.294 1.00 93.81 286 THR A N 1
ATOM 2187 C CA . THR A 1 286 ? -31.307 -5.384 20.472 1.00 93.81 286 THR A CA 1
ATOM 2188 C C . THR A 1 286 ? -31.361 -6.900 20.425 1.00 93.81 286 THR A C 1
ATOM 2190 O O . THR A 1 286 ? -31.780 -7.456 19.409 1.00 93.81 286 THR A O 1
ATOM 2193 N N . VAL A 1 287 ? -30.972 -7.556 21.512 1.00 93.62 287 VAL A N 1
ATOM 2194 C CA . VAL A 1 287 ? -31.032 -9.020 21.660 1.00 93.62 287 VAL A CA 1
ATOM 2195 C C . VAL A 1 287 ? -31.727 -9.387 22.966 1.00 93.62 287 VAL A C 1
ATOM 2197 O O . VAL A 1 287 ? -31.813 -8.569 23.878 1.00 93.62 287 VAL A O 1
ATOM 2200 N N . THR A 1 288 ? -32.230 -10.611 23.065 1.00 92.19 288 THR A N 1
ATOM 2201 C CA . THR A 1 288 ? -32.866 -11.157 24.273 1.00 92.19 288 THR A CA 1
ATOM 2202 C C . THR A 1 288 ? -32.017 -12.303 24.799 1.00 92.19 288 THR A C 1
ATOM 2204 O O . THR A 1 288 ? -31.679 -13.191 24.023 1.00 92.19 288 THR A O 1
ATOM 2207 N N . GLY A 1 289 ? -31.708 -12.325 26.095 1.00 91.50 289 GLY A N 1
ATOM 2208 C CA . GLY A 1 289 ? -30.899 -13.394 26.681 1.00 91.50 289 GLY A CA 1
ATOM 2209 C C . GLY A 1 289 ? -30.196 -12.975 27.967 1.00 91.50 289 GLY A C 1
ATOM 2210 O O . GLY A 1 289 ? -30.524 -11.956 28.582 1.00 91.50 289 GLY A O 1
ATOM 2211 N N . VAL A 1 290 ? -29.206 -13.768 28.380 1.00 91.88 290 VAL A N 1
ATOM 2212 C CA . VAL A 1 290 ? -28.353 -13.441 29.528 1.00 91.88 290 VAL A CA 1
ATOM 2213 C C . VAL A 1 290 ? -27.381 -12.335 29.120 1.00 91.88 290 VAL A C 1
ATOM 2215 O O . VAL A 1 290 ? -26.523 -12.539 28.268 1.00 91.88 290 VAL A O 1
ATOM 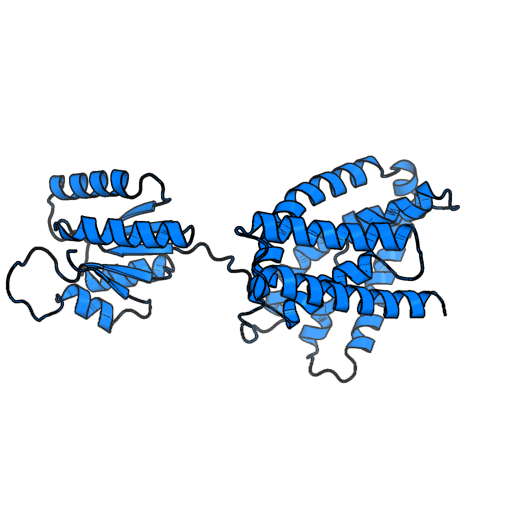2218 N N . VAL A 1 291 ? -27.484 -11.164 29.757 1.00 91.88 291 VAL A N 1
ATOM 2219 C CA . VAL A 1 291 ? -26.769 -9.938 29.346 1.00 91.88 291 VAL A CA 1
ATOM 2220 C C . VAL A 1 291 ? -25.275 -10.152 29.124 1.00 91.88 291 VAL A C 1
ATOM 2222 O O . VAL A 1 291 ? -24.742 -9.743 28.100 1.00 91.88 291 VAL A O 1
ATOM 2225 N N . SER A 1 292 ? -24.588 -10.805 30.061 1.00 93.56 292 SER A N 1
ATOM 2226 C CA . SER A 1 292 ? -23.147 -11.035 29.945 1.00 93.56 292 SER A CA 1
ATOM 2227 C C . SER A 1 292 ? -22.773 -11.990 28.810 1.00 93.56 292 SER A C 1
ATOM 2229 O O . SER A 1 292 ? -21.750 -11.779 28.167 1.00 93.56 292 SER A O 1
ATOM 2231 N N . GLU A 1 293 ? -23.584 -13.020 28.555 1.00 94.88 293 GLU A N 1
ATOM 2232 C CA . GLU A 1 293 ? -23.332 -14.002 27.492 1.00 94.88 293 GLU A CA 1
ATOM 2233 C C . GLU A 1 293 ? -23.577 -13.377 26.117 1.00 94.88 293 GLU A C 1
ATOM 2235 O O . GLU A 1 293 ? -22.737 -13.487 25.226 1.00 94.88 293 GLU A O 1
ATOM 2240 N N . GLU A 1 294 ? -24.674 -12.631 25.981 1.00 96.44 294 GLU A N 1
ATOM 2241 C CA . GLU A 1 294 ? -25.027 -11.931 24.747 1.00 96.44 294 GLU A CA 1
ATOM 2242 C C . GLU A 1 294 ? -24.012 -10.841 24.383 1.00 96.44 294 GLU A C 1
ATOM 2244 O O . GLU A 1 294 ? -23.637 -10.720 23.218 1.00 96.44 294 GLU A O 1
ATOM 2249 N N . ILE A 1 295 ? -23.490 -10.089 25.364 1.00 96.25 295 ILE A N 1
ATOM 2250 C CA . ILE A 1 295 ? -22.417 -9.108 25.122 1.00 96.25 295 ILE A CA 1
ATOM 2251 C C . ILE A 1 295 ? -21.195 -9.786 24.492 1.00 96.25 295 ILE A C 1
ATOM 2253 O O . ILE A 1 295 ? -20.677 -9.298 23.486 1.00 96.25 295 ILE A O 1
ATOM 2257 N N . VAL A 1 296 ? -20.738 -10.910 25.052 1.00 96.19 296 VAL A N 1
ATOM 2258 C CA . VAL A 1 296 ? -19.555 -11.625 24.548 1.00 96.19 296 VAL A CA 1
ATOM 2259 C C . VAL A 1 296 ? -19.838 -12.272 23.189 1.00 96.19 296 VAL A C 1
ATOM 2261 O O . VAL A 1 296 ? -19.001 -12.190 22.289 1.00 96.19 296 VAL A O 1
ATOM 2264 N N . SER A 1 297 ? -21.022 -12.861 23.013 1.00 96.25 297 SER A N 1
ATOM 2265 C CA . SER A 1 297 ? -21.460 -13.480 21.757 1.00 96.25 297 SER A CA 1
ATOM 2266 C C . SER A 1 297 ? -21.486 -12.468 20.605 1.00 96.25 297 SER A C 1
ATOM 2268 O O . SER A 1 297 ? -20.842 -12.670 19.573 1.00 96.25 297 SER A O 1
ATOM 2270 N N . VAL A 1 298 ? -22.136 -11.317 20.808 1.00 95.75 298 VAL A N 1
ATOM 2271 C CA . VAL A 1 298 ? -22.203 -10.232 19.818 1.00 95.75 298 VAL A CA 1
ATOM 2272 C C . VAL A 1 298 ? -20.814 -9.656 19.544 1.00 95.75 298 VAL A C 1
ATOM 2274 O O . VAL A 1 298 ? -20.461 -9.426 18.386 1.00 95.75 298 VAL A O 1
ATOM 2277 N N . ALA A 1 299 ? -19.990 -9.466 20.579 1.00 95.50 299 ALA A N 1
ATOM 2278 C CA . ALA A 1 299 ? -18.617 -8.994 20.416 1.00 95.50 299 ALA A CA 1
ATOM 2279 C C . ALA A 1 299 ? -17.801 -9.916 19.488 1.00 95.50 299 ALA A C 1
ATOM 2281 O O . ALA A 1 299 ? -17.095 -9.440 18.596 1.00 95.50 299 ALA A O 1
ATOM 2282 N N . GLN A 1 300 ? -17.942 -11.236 19.645 1.00 94.12 300 GLN A N 1
ATOM 2283 C CA . GLN A 1 300 ? -17.288 -12.230 18.792 1.00 94.12 300 GLN A CA 1
ATOM 2284 C C . GLN A 1 300 ? -17.870 -12.257 17.375 1.00 94.12 300 GLN A C 1
ATOM 2286 O O . GLN A 1 300 ? -17.110 -12.271 16.404 1.00 94.12 300 GLN A O 1
ATOM 2291 N N . GLN A 1 301 ? -19.198 -12.219 17.243 1.00 94.31 301 GLN A N 1
ATOM 2292 C CA . GLN A 1 301 ? -19.894 -12.231 15.954 1.00 94.31 301 GLN A CA 1
ATOM 2293 C C . GLN A 1 301 ? -19.480 -11.049 15.070 1.00 94.31 301 GLN A C 1
ATOM 2295 O O . GLN A 1 301 ? -19.211 -11.225 13.882 1.00 94.31 301 GLN A O 1
ATOM 2300 N N . TYR A 1 302 ? -19.411 -9.848 15.649 1.00 93.38 302 TYR A N 1
ATOM 2301 C CA . TYR A 1 302 ? -19.017 -8.628 14.941 1.00 93.38 302 TYR A CA 1
ATOM 2302 C C . TYR A 1 302 ? -17.500 -8.412 14.904 1.00 93.38 302 TYR A C 1
ATOM 2304 O O . TYR A 1 302 ? -17.049 -7.416 14.340 1.00 93.38 302 TYR A O 1
ATOM 2312 N N . GLN A 1 303 ? -16.717 -9.342 15.466 1.00 91.62 303 GLN A N 1
ATOM 2313 C CA . GLN A 1 303 ? -15.256 -9.272 15.553 1.00 91.62 303 GLN A CA 1
ATOM 2314 C C . GLN A 1 303 ? -14.769 -7.920 16.090 1.00 91.62 303 GLN A C 1
ATOM 2316 O O . GLN A 1 303 ? -13.862 -7.301 15.526 1.00 91.62 303 GLN A O 1
ATOM 2321 N N . VAL A 1 304 ? -15.408 -7.443 17.159 1.00 94.69 304 VAL A N 1
ATOM 2322 C CA . VAL A 1 304 ? -15.106 -6.128 17.728 1.00 94.69 304 VAL A CA 1
ATOM 2323 C C . VAL A 1 304 ? -13.714 -6.126 18.356 1.00 94.69 304 VAL A C 1
ATOM 2325 O O . VAL A 1 304 ? -13.248 -7.131 18.894 1.00 94.69 304 VAL A O 1
ATOM 2328 N N . ALA A 1 305 ? -13.035 -4.989 18.270 1.00 94.25 305 ALA A N 1
ATOM 2329 C CA . ALA A 1 305 ? -11.704 -4.804 18.829 1.00 94.25 305 ALA A CA 1
ATOM 2330 C C . ALA A 1 305 ? -11.741 -4.587 20.348 1.00 94.25 305 ALA A C 1
ATOM 2332 O O . ALA A 1 305 ? -10.785 -4.937 21.035 1.00 94.25 305 ALA A O 1
ATOM 2333 N N . GLU A 1 306 ? -12.825 -4.000 20.858 1.00 95.88 306 GLU A N 1
ATOM 2334 C CA . GLU A 1 306 ? -12.964 -3.602 22.257 1.00 95.88 306 GLU A CA 1
ATOM 2335 C C . GLU A 1 306 ? -14.447 -3.488 22.646 1.00 95.88 306 GLU A C 1
ATOM 2337 O O . GLU A 1 306 ? -15.290 -3.119 21.819 1.00 95.88 306 GLU A O 1
ATOM 2342 N N . ILE A 1 307 ? -14.759 -3.813 23.902 1.00 97.75 307 ILE A N 1
ATOM 2343 C CA . ILE A 1 307 ? -16.088 -3.701 24.512 1.00 97.75 307 ILE A CA 1
ATOM 2344 C C . ILE A 1 307 ? -16.069 -2.543 25.508 1.00 97.75 307 ILE A C 1
ATOM 2346 O O . ILE A 1 307 ? -15.294 -2.552 26.454 1.00 97.75 307 ILE A O 1
ATOM 2350 N N . VAL A 1 308 ? -16.950 -1.566 25.343 1.00 97.12 308 VAL A N 1
ATOM 2351 C CA . VAL A 1 308 ? -17.154 -0.447 26.262 1.00 97.12 308 VAL A CA 1
ATOM 2352 C C . VAL A 1 308 ? -18.474 -0.667 26.989 1.00 97.12 308 VAL A C 1
ATOM 2354 O O . VAL A 1 308 ? -19.514 -0.836 26.354 1.00 97.12 308 VAL A O 1
ATOM 2357 N N . MET A 1 309 ? -18.446 -0.683 28.319 1.00 94.75 309 MET A N 1
ATOM 2358 C CA . MET A 1 309 ? -19.643 -0.907 29.130 1.00 94.75 309 MET A CA 1
ATOM 2359 C C . MET A 1 309 ? -19.605 -0.126 30.440 1.00 94.75 309 MET A C 1
ATOM 2361 O O . MET A 1 309 ? -18.539 0.232 30.936 1.00 94.75 309 MET A O 1
ATOM 2365 N N . GLY A 1 310 ? -20.770 0.117 31.034 1.00 90.62 310 GLY A N 1
ATOM 2366 C CA . GLY A 1 310 ? -20.856 0.768 32.339 1.00 90.62 310 GLY A CA 1
ATOM 2367 C C . GLY A 1 310 ? -20.338 -0.134 33.464 1.00 90.62 310 GLY A C 1
ATOM 2368 O O . GLY A 1 310 ? -20.477 -1.361 33.424 1.00 90.62 310 GLY A O 1
ATOM 2369 N N . LYS A 1 311 ? -19.769 0.461 34.518 1.00 83.69 311 LYS A N 1
ATOM 2370 C CA . LYS A 1 311 ? -19.399 -0.261 35.752 1.00 83.69 311 LYS A CA 1
ATOM 2371 C C . LYS A 1 311 ? -20.611 -0.827 36.485 1.00 83.69 311 LYS A C 1
ATOM 2373 O O . LYS A 1 311 ? -20.479 -1.822 37.202 1.00 83.69 311 LYS A O 1
ATOM 2378 N N . ARG A 1 312 ? -21.765 -0.159 36.363 1.00 74.75 312 ARG A N 1
ATOM 2379 C CA . ARG A 1 312 ? -23.028 -0.457 37.055 1.00 74.75 312 ARG A CA 1
ATOM 2380 C C . ARG A 1 312 ? -24.226 -0.063 36.182 1.00 74.75 312 ARG A C 1
ATOM 2382 O O . ARG A 1 312 ? -24.072 0.757 35.290 1.00 74.75 312 ARG A O 1
ATOM 2389 N N . GLY A 1 313 ? -25.391 -0.638 36.476 1.00 62.72 313 GLY A N 1
ATOM 2390 C CA . GLY A 1 313 ? -26.696 -0.170 35.985 1.00 62.72 313 GLY A CA 1
ATOM 2391 C C . GLY A 1 313 ? -27.484 0.549 37.090 1.00 62.72 313 GLY A C 1
ATOM 2392 O O . GLY A 1 313 ? -26.887 1.101 38.012 1.00 62.72 313 GLY A O 1
ATOM 2393 N N . HIS A 1 314 ? -28.819 0.468 37.055 1.00 55.09 314 HIS A N 1
ATOM 2394 C CA . HIS A 1 314 ? -29.818 1.143 37.924 1.00 55.09 314 HIS A CA 1
ATOM 2395 C C . HIS A 1 314 ? -29.674 1.062 39.476 1.00 55.09 314 HIS A C 1
ATOM 2397 O O . HIS A 1 314 ? -30.569 1.515 40.186 1.00 55.09 314 HIS A O 1
ATOM 2403 N N . ARG A 1 315 ? -28.602 0.508 40.072 1.00 52.78 315 ARG A N 1
ATOM 2404 C CA . ARG A 1 315 ? -28.459 0.349 41.543 1.00 52.78 315 ARG A CA 1
ATOM 2405 C C . ARG A 1 315 ? -27.464 1.351 42.152 1.00 52.78 315 ARG A C 1
ATOM 2407 O O . ARG A 1 315 ? -26.270 1.306 41.869 1.00 52.78 315 ARG A O 1
ATOM 2414 N N . LEU A 1 316 ? -27.984 2.227 43.019 1.00 45.75 316 LEU A N 1
ATOM 2415 C CA . LEU A 1 316 ? -27.353 3.460 43.524 1.00 45.75 316 LEU A CA 1
ATOM 2416 C C . LEU A 1 316 ? -26.513 3.347 44.817 1.00 45.75 316 LEU A C 1
ATOM 2418 O O . LEU A 1 316 ? -26.041 4.378 45.282 1.00 45.75 316 LEU A O 1
ATOM 2422 N N . TRP A 1 317 ? -26.313 2.170 45.424 1.00 46.12 317 TRP A N 1
ATOM 2423 C CA . TRP A 1 317 ? -25.676 2.085 46.754 1.00 46.12 317 TRP A CA 1
ATOM 2424 C C . TRP A 1 317 ? -24.425 1.181 46.798 1.00 46.12 317 TRP A C 1
ATOM 2426 O O . TRP A 1 317 ? -24.361 0.153 46.128 1.00 46.12 317 TRP A O 1
ATOM 2436 N N . ASP A 1 318 ? -23.453 1.633 47.603 1.00 41.88 318 ASP A N 1
ATOM 2437 C CA . ASP A 1 318 ? -22.113 1.121 47.961 1.00 41.88 318 ASP A CA 1
ATOM 2438 C C . ASP A 1 318 ? -20.927 1.397 47.018 1.00 41.88 318 ASP A C 1
ATOM 2440 O O . ASP A 1 318 ? -20.828 0.905 45.900 1.00 41.88 318 ASP A O 1
ATOM 2444 N N . ASN A 1 319 ? -19.947 2.159 47.512 1.00 47.84 319 ASN A N 1
ATOM 2445 C CA . ASN A 1 319 ? -18.836 2.782 46.774 1.00 47.84 319 ASN A CA 1
ATOM 2446 C C . ASN A 1 319 ? -17.633 1.872 46.430 1.00 47.84 319 ASN A C 1
ATOM 2448 O O . ASN A 1 319 ? -16.565 2.394 46.128 1.00 47.84 319 ASN A O 1
ATOM 2452 N N . VAL A 1 320 ? -17.749 0.532 46.453 1.00 53.03 320 VAL A N 1
ATOM 2453 C CA . VAL A 1 320 ? -16.541 -0.333 46.357 1.00 53.03 320 VAL A CA 1
ATOM 2454 C C . VAL A 1 320 ? -16.600 -1.478 45.321 1.00 53.03 320 VAL A C 1
ATOM 2456 O O . VAL A 1 320 ? -15.551 -1.941 44.885 1.00 53.03 320 VAL A O 1
ATOM 2459 N N . LEU A 1 321 ? -17.769 -1.916 44.825 1.00 59.38 321 LEU A N 1
ATOM 2460 C CA . LEU A 1 321 ? -17.868 -3.136 43.984 1.00 59.38 321 LEU A CA 1
ATOM 2461 C C . LEU A 1 321 ? -18.287 -2.903 42.514 1.00 59.38 321 LEU A C 1
ATOM 2463 O O . LEU A 1 321 ? -19.187 -2.117 42.220 1.00 59.38 321 LEU A O 1
ATOM 2467 N N . VAL A 1 322 ? -17.636 -3.597 41.573 1.00 62.19 322 VAL A N 1
ATOM 2468 C CA . VAL A 1 322 ? -18.023 -3.671 40.144 1.00 62.19 322 VAL A CA 1
ATOM 2469 C C . VAL A 1 322 ? -19.351 -4.434 40.005 1.00 62.19 322 VAL A C 1
ATOM 2471 O O . VAL A 1 322 ? -19.553 -5.417 40.715 1.00 62.19 322 VAL A O 1
ATOM 2474 N N . GLY A 1 323 ? -20.250 -3.999 39.111 1.00 72.75 323 GLY A N 1
ATOM 2475 C CA . GLY A 1 323 ? -21.548 -4.646 38.883 1.00 72.75 323 GLY A CA 1
ATOM 2476 C C . GLY A 1 323 ? -21.430 -6.100 38.407 1.00 72.75 323 GLY A C 1
ATOM 2477 O O . GLY A 1 323 ? -20.446 -6.476 37.772 1.00 72.75 323 GLY A O 1
ATOM 2478 N N . SER A 1 324 ? -22.443 -6.925 38.696 1.00 82.81 324 SER A N 1
ATOM 2479 C CA . SER A 1 324 ? -22.428 -8.368 38.396 1.00 82.81 324 SER A CA 1
ATOM 2480 C C . SER A 1 324 ? -22.250 -8.676 36.905 1.00 82.81 324 SER A C 1
ATOM 2482 O O . SER A 1 324 ? -21.492 -9.579 36.562 1.00 82.81 324 SER A O 1
ATOM 2484 N N . VAL A 1 325 ? -22.884 -7.895 36.022 1.00 88.06 325 VAL A N 1
ATOM 2485 C CA . VAL A 1 325 ? -22.746 -8.038 34.562 1.00 88.06 325 VAL A CA 1
ATOM 2486 C C . VAL A 1 325 ? -21.327 -7.689 34.115 1.00 88.06 325 VAL A C 1
ATOM 2488 O O . VAL A 1 325 ? -20.690 -8.488 33.436 1.00 88.06 325 VAL A O 1
ATOM 2491 N N . SER A 1 326 ? -20.792 -6.539 34.536 1.00 88.19 326 SER A N 1
ATOM 2492 C CA . SER A 1 326 ? -19.444 -6.102 34.155 1.00 88.19 326 SER A CA 1
ATOM 2493 C C . SER A 1 326 ? -18.370 -7.058 34.680 1.00 88.19 326 SER A C 1
ATOM 2495 O O . SER A 1 326 ? -17.432 -7.373 33.955 1.00 88.19 326 SER A O 1
ATOM 2497 N N . GLN A 1 327 ? -18.532 -7.610 35.890 1.00 88.62 327 GLN A N 1
ATOM 2498 C CA . GLN A 1 327 ? -17.652 -8.673 36.390 1.00 88.62 327 GLN A CA 1
ATOM 2499 C C . GLN A 1 327 ? -17.740 -9.956 35.557 1.00 88.62 327 GLN A C 1
ATOM 2501 O O . GLN A 1 327 ? -16.712 -10.578 35.298 1.00 88.62 327 GLN A O 1
ATOM 2506 N N . ALA A 1 328 ? -18.944 -10.373 35.157 1.00 90.81 328 ALA A N 1
ATOM 2507 C CA . ALA A 1 328 ? -19.126 -11.574 34.349 1.00 90.81 328 ALA A CA 1
ATOM 2508 C C . ALA A 1 328 ? -18.470 -11.424 32.968 1.00 90.81 328 ALA A C 1
ATOM 2510 O O . ALA A 1 328 ? -17.726 -12.313 32.554 1.00 90.81 328 ALA A O 1
ATOM 2511 N N . VAL A 1 329 ? -18.661 -10.280 32.300 1.00 93.12 329 VAL A N 1
ATOM 2512 C CA . VAL A 1 329 ? -18.025 -9.976 31.006 1.00 93.12 329 VAL A CA 1
ATOM 2513 C C . VAL A 1 329 ? -16.502 -9.896 31.149 1.00 93.12 329 VAL A C 1
ATOM 2515 O O . VAL A 1 329 ? -15.794 -10.530 30.375 1.00 93.12 329 VAL A O 1
ATOM 2518 N N . LEU A 1 330 ? -15.978 -9.217 32.178 1.00 91.94 330 LEU A N 1
ATOM 2519 C CA . LEU A 1 330 ? -14.530 -9.150 32.440 1.00 91.94 330 LEU A CA 1
ATOM 2520 C C . LEU A 1 330 ? -13.887 -10.528 32.663 1.00 91.94 330 LEU A C 1
ATOM 2522 O O . LEU A 1 330 ? -12.728 -10.722 32.312 1.00 91.94 330 LEU A O 1
ATOM 2526 N N . LYS A 1 331 ? -14.617 -11.480 33.258 1.00 91.50 331 LYS A N 1
ATOM 2527 C CA . LYS A 1 331 ? -14.116 -12.841 33.511 1.00 91.50 331 LYS A CA 1
ATOM 2528 C C . LYS A 1 331 ? -14.167 -13.756 32.287 1.00 91.50 331 LYS A C 1
ATOM 2530 O O . LYS A 1 331 ? -13.432 -14.737 32.254 1.00 91.50 331 LYS A O 1
ATOM 2535 N N . THR A 1 332 ? -15.058 -13.488 31.335 1.00 91.88 332 THR A N 1
ATOM 2536 C CA . THR A 1 332 ? -15.366 -14.408 30.223 1.00 91.88 332 THR A CA 1
ATOM 2537 C C . THR A 1 332 ? -14.918 -13.891 28.859 1.00 91.88 332 THR A C 1
ATOM 2539 O O . THR A 1 332 ? -14.678 -14.689 27.954 1.00 91.88 332 THR A O 1
ATOM 2542 N N . SER A 1 333 ? -14.774 -12.575 28.696 1.00 92.44 333 SER A N 1
ATOM 2543 C CA . SER A 1 333 ? -14.364 -11.964 27.436 1.00 92.44 333 SER A CA 1
ATOM 2544 C C . SER A 1 333 ? -12.8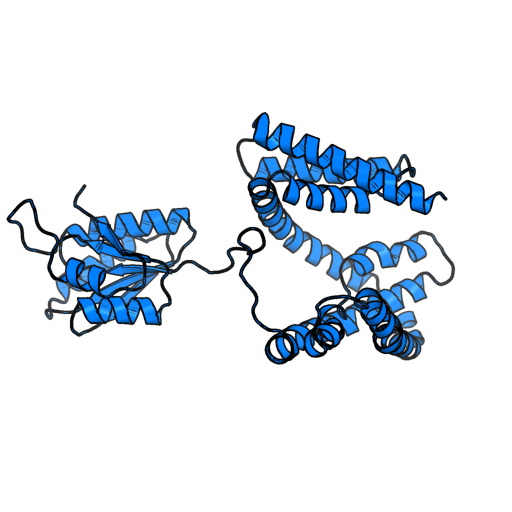83 -12.211 27.144 1.00 92.44 333 SER A C 1
ATOM 2546 O O . SER A 1 333 ? -12.012 -11.919 27.959 1.00 92.44 333 SER A O 1
ATOM 2548 N N . LEU A 1 334 ? -12.592 -12.680 25.928 1.00 91.44 334 LEU A N 1
ATOM 2549 C CA . LEU A 1 334 ? -11.240 -12.681 25.349 1.00 91.44 334 LEU A CA 1
ATOM 2550 C C . LEU A 1 334 ? -10.917 -11.364 24.619 1.00 91.44 334 LEU A C 1
ATOM 2552 O O . LEU A 1 334 ? -9.805 -11.180 24.130 1.00 91.44 334 LEU A O 1
ATOM 2556 N N . ILE A 1 335 ? -11.903 -10.470 24.513 1.00 93.56 335 ILE A N 1
ATOM 2557 C CA . ILE A 1 335 ? -11.804 -9.153 23.880 1.00 93.56 335 ILE A CA 1
ATOM 2558 C C . ILE A 1 335 ? -11.596 -8.110 24.991 1.00 93.56 335 ILE A C 1
ATOM 2560 O O . ILE A 1 335 ? -12.271 -8.209 26.022 1.00 93.56 335 ILE A O 1
ATOM 2564 N N . PRO A 1 336 ? -10.700 -7.118 24.815 1.00 95.56 336 PRO A N 1
ATOM 2565 C CA . PRO A 1 336 ? -10.500 -6.039 25.782 1.00 95.56 336 PRO A CA 1
ATOM 2566 C C . PRO A 1 336 ? -11.812 -5.364 26.198 1.00 95.56 336 PRO A C 1
ATOM 2568 O O . PRO A 1 336 ? -12.680 -5.117 25.360 1.00 95.56 336 PRO A O 1
ATOM 2571 N N . VAL A 1 337 ? -11.951 -5.069 27.494 1.00 95.62 337 VAL A N 1
ATOM 2572 C CA . VAL A 1 337 ? -13.151 -4.446 28.069 1.00 95.62 337 VAL A CA 1
ATOM 2573 C C . VAL A 1 337 ? -12.773 -3.150 28.782 1.00 95.62 337 VAL A C 1
ATOM 2575 O O . VAL A 1 337 ? -11.983 -3.160 29.726 1.00 95.62 337 VAL A O 1
ATOM 2578 N N . VAL A 1 338 ? -13.383 -2.045 28.365 1.00 94.56 338 VAL A N 1
ATOM 2579 C CA . VAL A 1 338 ? -13.320 -0.738 29.019 1.00 94.56 338 VAL A CA 1
ATOM 2580 C C . VAL A 1 338 ? -14.563 -0.565 29.872 1.00 94.56 338 VAL A C 1
ATOM 2582 O O . VAL A 1 338 ? -15.691 -0.564 29.375 1.00 94.56 338 VAL A O 1
ATOM 2585 N N . VAL A 1 339 ? -14.346 -0.384 31.170 1.00 92.56 339 VAL A N 1
ATOM 2586 C CA . VAL A 1 339 ? -15.416 -0.121 32.126 1.00 92.56 339 VAL A CA 1
ATOM 2587 C C . VAL A 1 339 ? -15.489 1.377 32.398 1.00 92.56 339 VAL A C 1
ATOM 2589 O O . VAL A 1 339 ? -14.515 1.977 32.846 1.00 92.56 339 VAL A O 1
ATOM 2592 N N . VAL A 1 340 ? -16.645 1.974 32.115 1.00 90.81 340 VAL A N 1
ATOM 2593 C CA . VAL A 1 340 ? -16.902 3.410 32.270 1.00 90.81 340 VAL A CA 1
ATOM 2594 C C . VAL A 1 340 ? -17.600 3.680 33.600 1.00 90.81 340 VAL A C 1
ATOM 2596 O O . VAL A 1 340 ? -18.533 2.972 33.991 1.00 90.81 340 VAL A O 1
ATOM 2599 N N . GLU A 1 341 ? -17.139 4.712 34.297 1.00 83.94 341 GLU A N 1
ATOM 2600 C CA . GLU A 1 341 ? -17.741 5.239 35.522 1.00 83.94 341 GLU A CA 1
ATOM 2601 C C . GLU A 1 341 ? -18.335 6.618 35.243 1.00 83.94 341 GLU A C 1
ATOM 2603 O O . GLU A 1 341 ? -17.914 7.290 34.301 1.00 83.94 341 GLU A O 1
ATOM 2608 N N . LYS A 1 342 ? -19.313 7.027 36.055 1.00 75.12 342 LYS A N 1
ATOM 2609 C CA . LYS A 1 342 ? -19.912 8.357 35.945 1.00 75.12 342 LYS A CA 1
ATOM 2610 C C . LYS A 1 342 ? -18.824 9.401 36.212 1.00 75.12 342 LYS A C 1
ATOM 2612 O O . LYS A 1 342 ? -18.169 9.318 37.253 1.00 75.12 342 LYS A O 1
ATOM 2617 N N . ILE A 1 343 ? -18.622 10.307 35.257 1.00 58.69 343 ILE A N 1
ATOM 2618 C CA . ILE A 1 343 ? -17.626 11.387 35.331 1.00 58.69 343 ILE A CA 1
ATOM 2619 C C . ILE A 1 343 ? -18.111 12.491 36.270 1.00 58.69 343 ILE A C 1
ATOM 2621 O O . ILE A 1 343 ? -19.330 12.793 36.252 1.00 58.69 343 ILE A O 1
#

Sequence (343 aa):
FQVILQIILGVIAGLLTARILVLLLVKQNWTQNATQDTLVAASFALLLVVLAEKFPIFSGYLAVMATGFFVIEFDAPLARRLRNSFDTLWVVAQIILFVLLGASIPLQVLEKVLLVGLLILAIGTLVGRMLGWYLSTLGSNWNWQERL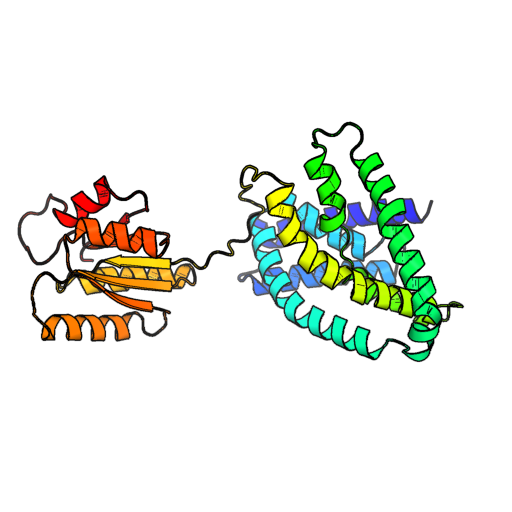FLLPGNSAKATVQAAIGAIPLAAGIEGGETILAIAALSILVTAPLGAWAIPTFAPKLLRKGEVEPTKVAIARRIVLLAAVDTSPLAVDVLLKVAELARRCDGEVVVLHVIQSEDAESIEQLRQQTRQLLADIRYRFITVTGVVSEEIVSVAQQYQVAEIVMGKRGHRLWDNVLVGSVSQAVLKTSLIPVVVVEKI